Protein AF-A0A369T2L8-F1 (afdb_monomer_lite)

Structure (mmCIF, N/CA/C/O backbone):
data_AF-A0A369T2L8-F1
#
_entry.id   AF-A0A369T2L8-F1
#
loop_
_atom_site.group_PDB
_atom_site.id
_atom_site.type_symbol
_atom_site.label_atom_id
_atom_site.label_alt_id
_atom_site.label_comp_id
_atom_site.label_asym_id
_atom_site.label_entity_id
_atom_site.label_seq_id
_atom_site.pdbx_PDB_ins_code
_atom_site.Cartn_x
_atom_site.Cartn_y
_atom_site.Cartn_z
_atom_site.occupancy
_atom_site.B_iso_or_equiv
_atom_site.auth_seq_id
_atom_site.auth_comp_id
_atom_site.auth_asym_id
_atom_site.auth_atom_id
_atom_site.pdbx_PDB_model_num
ATOM 1 N N . ILE A 1 1 ? -58.077 -0.415 74.228 1.00 79.50 1 ILE A N 1
ATOM 2 C CA . ILE A 1 1 ? -57.079 0.623 73.854 1.00 79.50 1 ILE A CA 1
ATOM 3 C C . ILE A 1 1 ? -55.670 0.130 74.168 1.00 79.50 1 ILE A C 1
ATOM 5 O O . ILE A 1 1 ? -54.849 0.097 73.266 1.00 79.50 1 ILE A O 1
ATOM 9 N N . GLU A 1 2 ? -55.408 -0.324 75.393 1.00 88.69 2 GLU A N 1
ATOM 10 C CA . GLU A 1 2 ? -54.083 -0.797 75.827 1.00 88.69 2 GLU A CA 1
ATOM 11 C C . GLU A 1 2 ? -53.564 -2.020 75.045 1.00 88.69 2 GLU A C 1
ATOM 13 O O . GLU A 1 2 ? -52.453 -1.998 74.530 1.00 88.69 2 GLU A O 1
ATOM 18 N N . GLU A 1 3 ? -54.401 -3.039 74.835 1.00 87.62 3 GLU A N 1
ATOM 19 C CA . GLU A 1 3 ? -54.039 -4.230 74.047 1.00 87.62 3 GLU A CA 1
ATOM 20 C C . GLU A 1 3 ? -53.700 -3.900 72.583 1.00 87.62 3 GLU A C 1
ATOM 22 O O . GLU A 1 3 ? -52.713 -4.388 72.033 1.00 87.62 3 GLU A O 1
ATOM 27 N N . VAL A 1 4 ? -54.474 -2.998 71.974 1.00 90.12 4 VAL A N 1
ATOM 28 C CA . VAL A 1 4 ? -54.230 -2.508 70.610 1.00 90.12 4 VAL A CA 1
ATOM 29 C C . VAL A 1 4 ? -52.910 -1.735 70.544 1.00 90.12 4 VAL A C 1
ATOM 31 O O . VAL A 1 4 ? -52.136 -1.950 69.618 1.00 90.12 4 VAL A O 1
ATOM 34 N N . ASN A 1 5 ? -52.606 -0.894 71.539 1.00 90.50 5 ASN A N 1
ATOM 35 C CA . ASN A 1 5 ? -51.326 -0.182 71.625 1.00 90.50 5 ASN A CA 1
ATOM 36 C C . ASN A 1 5 ? -50.129 -1.129 71.793 1.00 90.50 5 ASN A C 1
ATOM 38 O O . ASN A 1 5 ? -49.073 -0.888 71.205 1.00 90.50 5 ASN A O 1
ATOM 42 N N . ASN A 1 6 ? -50.288 -2.211 72.557 1.00 91.81 6 ASN A N 1
ATOM 43 C CA . ASN A 1 6 ? -49.238 -3.212 72.741 1.00 91.81 6 ASN A CA 1
ATOM 44 C C . ASN A 1 6 ? -48.971 -3.987 71.442 1.00 91.81 6 ASN A C 1
ATOM 46 O O . ASN A 1 6 ? -47.816 -4.154 71.049 1.00 91.81 6 ASN A O 1
ATOM 50 N N . GLN A 1 7 ? -50.026 -4.385 70.721 1.00 92.25 7 GLN A N 1
ATOM 51 C CA . GLN A 1 7 ? -49.893 -5.017 69.403 1.00 92.25 7 GLN A CA 1
ATOM 52 C C . GLN A 1 7 ? -49.261 -4.075 68.372 1.00 92.25 7 GLN A C 1
ATOM 54 O O . GLN A 1 7 ? -48.415 -4.498 67.582 1.00 92.25 7 GLN A O 1
ATOM 59 N N . LEU A 1 8 ? -49.643 -2.794 68.381 1.00 93.50 8 LEU A N 1
ATOM 60 C CA . LEU A 1 8 ? -49.075 -1.798 67.474 1.00 93.50 8 LEU A CA 1
ATOM 61 C C . LEU A 1 8 ? -47.585 -1.574 67.759 1.00 93.50 8 LEU A C 1
ATOM 63 O O . LEU A 1 8 ? -46.785 -1.587 66.828 1.00 93.50 8 LEU A O 1
ATOM 67 N N . SER A 1 9 ? -47.209 -1.436 69.034 1.00 94.25 9 SER A N 1
ATOM 68 C CA . SER A 1 9 ? -45.811 -1.288 69.458 1.00 94.25 9 SER A CA 1
ATOM 69 C C . SER A 1 9 ? -44.958 -2.476 69.017 1.00 94.25 9 SER A C 1
ATOM 71 O O . SER A 1 9 ? -43.899 -2.279 68.430 1.00 94.25 9 SER A O 1
ATOM 73 N N . SER A 1 10 ? -45.450 -3.704 69.210 1.00 93.81 10 SER A N 1
ATOM 74 C CA . SER A 1 10 ? -44.757 -4.920 68.765 1.00 93.81 10 SER A CA 1
ATOM 75 C C . SER A 1 10 ? -44.535 -4.936 67.248 1.00 93.81 10 SER A C 1
ATOM 77 O O . SER A 1 10 ? -43.412 -5.166 66.801 1.00 93.81 10 SER A O 1
ATOM 79 N N . ARG A 1 11 ? -45.557 -4.599 66.450 1.00 95.75 11 ARG A N 1
ATOM 80 C CA . ARG A 1 11 ? -45.422 -4.510 64.985 1.00 95.75 11 ARG A CA 1
ATOM 81 C C . ARG A 1 11 ? -44.450 -3.417 64.544 1.00 95.75 11 ARG A C 1
ATOM 83 O O . ARG A 1 11 ? -43.718 -3.612 63.578 1.00 95.75 11 ARG A O 1
ATOM 90 N N . ILE A 1 12 ? -44.437 -2.271 65.226 1.00 96.19 12 ILE A N 1
ATOM 91 C CA . ILE A 1 12 ? -43.487 -1.184 64.948 1.00 96.19 12 ILE A CA 1
ATOM 92 C C . ILE A 1 12 ? -42.054 -1.643 65.240 1.00 96.19 12 ILE A C 1
ATOM 94 O O . ILE A 1 12 ? -41.160 -1.370 64.437 1.00 96.19 12 ILE A O 1
ATOM 98 N N . SER A 1 13 ? -41.827 -2.368 66.338 1.00 95.44 13 SER A N 1
ATOM 99 C CA . SER A 1 13 ? -40.514 -2.934 66.663 1.00 95.44 13 SER A CA 1
ATOM 100 C C . SER A 1 13 ? -40.043 -3.935 65.606 1.00 95.44 13 SER A C 1
ATOM 102 O O . SER A 1 13 ? -38.931 -3.790 65.100 1.00 95.44 13 SER A O 1
ATOM 104 N N . GLU A 1 14 ? -40.896 -4.878 65.196 1.00 96.25 14 GLU A N 1
ATOM 105 C CA . GLU A 1 14 ? -40.573 -5.840 64.129 1.00 96.25 14 GLU A CA 1
ATOM 106 C C . GLU A 1 14 ? -40.279 -5.145 62.794 1.00 96.25 14 GLU A C 1
ATOM 108 O O . GLU A 1 14 ? -39.335 -5.495 62.084 1.00 96.25 14 GLU A O 1
ATOM 113 N N . LEU A 1 15 ? -41.074 -4.132 62.434 1.00 96.62 15 LEU A N 1
ATOM 114 C CA . LEU A 1 15 ? -40.855 -3.375 61.205 1.00 96.62 15 LEU A CA 1
ATOM 115 C C . LEU A 1 15 ? -39.527 -2.611 61.256 1.00 96.62 15 LEU A C 1
ATOM 117 O O . LEU A 1 15 ? -38.796 -2.598 60.268 1.00 96.62 15 LEU A O 1
ATOM 121 N N . THR A 1 16 ? -39.192 -2.025 62.406 1.00 96.62 16 THR A N 1
ATOM 122 C CA . THR A 1 16 ? -37.919 -1.323 62.622 1.00 96.62 16 THR A CA 1
ATOM 123 C C . THR A 1 16 ? -36.733 -2.273 62.451 1.00 96.62 16 THR A C 1
ATOM 125 O O . THR A 1 16 ? -35.768 -1.939 61.764 1.00 96.62 16 THR A O 1
ATOM 128 N N . GLU A 1 17 ? -36.812 -3.482 63.007 1.00 96.62 17 GLU A N 1
ATOM 129 C CA . GLU A 1 17 ? -35.768 -4.498 62.854 1.00 96.62 17 GLU A CA 1
ATOM 130 C C . GLU A 1 17 ? -35.615 -4.950 61.394 1.00 96.62 17 GLU A C 1
ATOM 132 O O . GLU A 1 17 ? -34.501 -5.003 60.864 1.00 96.62 17 GLU A O 1
ATOM 137 N N . ASN A 1 18 ? -36.733 -5.186 60.701 1.00 97.56 18 ASN A N 1
ATOM 138 C CA . ASN A 1 18 ? -36.728 -5.541 59.283 1.00 97.56 18 ASN A CA 1
ATOM 139 C C . ASN A 1 18 ? -36.122 -4.436 58.407 1.00 97.56 18 ASN A C 1
ATOM 141 O O . ASN A 1 18 ? -35.334 -4.734 57.506 1.00 97.56 18 ASN A O 1
ATOM 145 N N . VAL A 1 19 ? -36.447 -3.169 58.679 1.00 97.69 19 VAL A N 1
ATOM 146 C CA . VAL A 1 19 ? -35.859 -2.017 57.981 1.00 97.69 19 VAL A CA 1
ATOM 147 C C . VAL A 1 19 ? -34.354 -1.944 58.230 1.00 97.69 19 VAL A C 1
ATOM 149 O O . VAL A 1 19 ? -33.598 -1.798 57.273 1.00 97.69 19 VAL A O 1
ATOM 152 N N . ASN A 1 20 ? -33.893 -2.123 59.470 1.00 96.88 20 ASN A N 1
ATOM 153 C CA . ASN A 1 20 ? -32.461 -2.118 59.789 1.00 96.88 20 ASN A CA 1
ATOM 154 C C . ASN A 1 20 ? -31.704 -3.229 59.048 1.00 96.88 20 ASN A C 1
ATOM 156 O O . ASN A 1 20 ? -30.656 -2.981 58.450 1.00 96.88 20 ASN A O 1
ATOM 160 N N . ARG A 1 21 ? -32.267 -4.441 59.014 1.00 97.19 21 ARG A N 1
ATOM 161 C CA . ARG A 1 21 ? -31.689 -5.573 58.282 1.00 97.19 21 ARG A CA 1
ATOM 162 C C . ARG A 1 21 ? -31.670 -5.337 56.769 1.00 97.19 21 ARG A C 1
ATOM 164 O O . ARG A 1 21 ? -30.716 -5.728 56.098 1.00 97.19 21 ARG A O 1
ATOM 171 N N . LEU A 1 22 ? -32.710 -4.719 56.208 1.00 97.25 22 LEU A N 1
ATOM 172 C CA . LEU A 1 22 ? -32.732 -4.345 54.792 1.00 97.25 22 LEU A CA 1
ATOM 173 C C . LEU A 1 22 ? -31.672 -3.287 54.475 1.00 97.25 22 LEU A C 1
ATOM 175 O O . LEU A 1 22 ? -30.955 -3.448 53.491 1.00 97.25 22 LEU A O 1
ATOM 179 N N . SER A 1 23 ? -31.523 -2.266 55.321 1.00 97.62 23 SER A N 1
ATOM 180 C CA . SER A 1 23 ? -30.490 -1.235 55.174 1.00 97.62 23 SER A CA 1
ATOM 181 C C . SER A 1 23 ? -29.082 -1.834 55.156 1.00 97.62 23 SER A C 1
ATOM 183 O O . SER A 1 23 ? -28.302 -1.514 54.262 1.00 97.62 23 SER A O 1
ATOM 185 N N . GLN A 1 24 ? -28.785 -2.778 56.056 1.00 97.31 24 GLN A N 1
ATOM 186 C CA . GLN A 1 24 ? -27.500 -3.491 56.071 1.00 97.31 24 GLN A CA 1
ATOM 187 C C . GLN A 1 24 ? -27.257 -4.277 54.775 1.00 97.31 24 GLN A 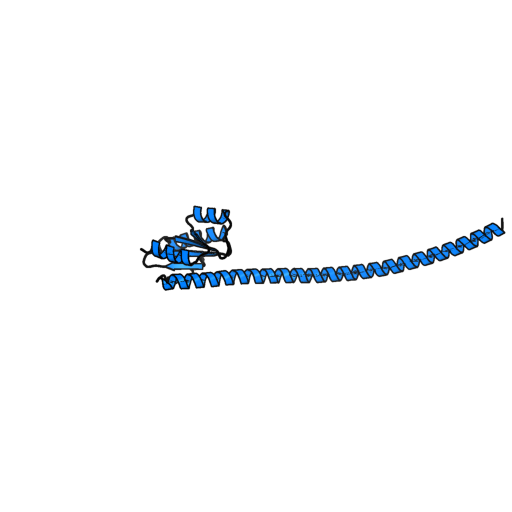C 1
ATOM 189 O O . GLN A 1 24 ? -26.194 -4.169 54.170 1.00 97.31 24 GLN A O 1
ATOM 194 N N . ARG A 1 25 ? -28.263 -5.015 54.286 1.00 97.56 25 ARG A N 1
ATOM 195 C CA . ARG A 1 25 ? -28.144 -5.758 53.017 1.00 97.56 25 ARG A CA 1
ATOM 196 C C . ARG A 1 25 ? -27.930 -4.836 51.816 1.00 97.56 25 ARG A C 1
ATOM 198 O O . ARG A 1 25 ? -27.211 -5.204 50.891 1.00 97.56 25 ARG A O 1
ATOM 205 N N . ILE A 1 26 ? -28.561 -3.661 51.806 1.00 98.00 26 ILE A N 1
ATOM 206 C CA . ILE A 1 26 ? -28.355 -2.653 50.757 1.00 98.00 26 ILE A CA 1
ATOM 207 C C . ILE A 1 26 ? -26.909 -2.150 50.787 1.00 98.00 26 I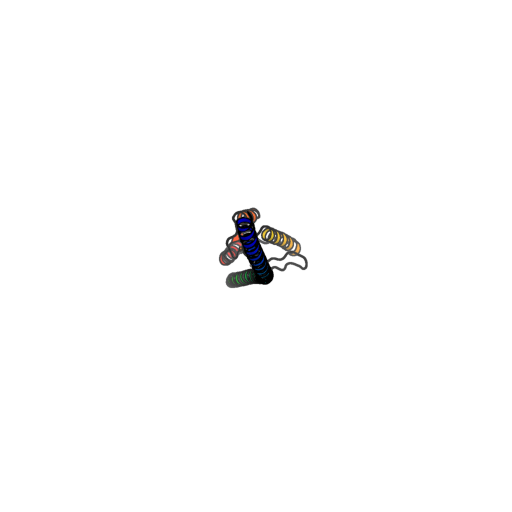LE A C 1
ATOM 209 O O . ILE A 1 26 ? -26.280 -2.050 49.735 1.00 98.00 26 ILE A O 1
ATOM 213 N N . GLU A 1 27 ? -26.367 -1.875 51.973 1.00 97.75 27 GLU A N 1
ATOM 214 C CA . GLU A 1 27 ? -24.983 -1.431 52.138 1.00 97.75 27 GLU A CA 1
ATOM 215 C C . GLU A 1 27 ? -23.978 -2.497 51.673 1.00 97.75 27 GLU A C 1
ATOM 217 O O . GLU A 1 27 ? -23.068 -2.199 50.899 1.00 97.75 27 GLU A O 1
ATOM 222 N N . GLU A 1 28 ? -24.191 -3.761 52.045 1.00 97.38 28 GLU A N 1
ATOM 223 C CA . GLU A 1 28 ? -23.375 -4.889 51.580 1.00 97.38 28 GLU A CA 1
ATOM 224 C C . GLU A 1 28 ? -23.374 -5.014 50.051 1.00 97.38 28 GLU A C 1
ATOM 226 O O . GLU A 1 28 ? -22.312 -5.126 49.432 1.00 97.38 28 GLU A O 1
ATOM 231 N N . VAL A 1 29 ? -24.554 -4.9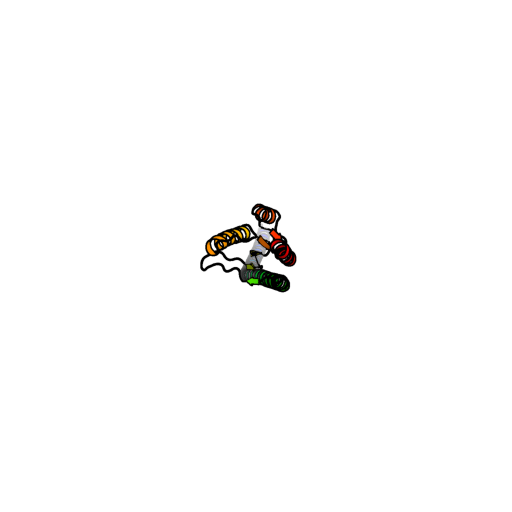60 49.424 1.00 97.81 29 VAL A N 1
ATOM 232 C CA . VAL A 1 29 ? -24.684 -5.037 47.961 1.00 97.81 29 VAL A CA 1
ATOM 233 C C . VAL A 1 29 ? -24.017 -3.839 47.288 1.00 97.81 29 VAL A C 1
ATOM 235 O O . VAL A 1 29 ? -23.300 -4.021 46.304 1.00 97.81 29 VAL A O 1
ATOM 238 N N . ASN A 1 30 ? -24.186 -2.628 47.823 1.00 97.62 30 ASN A N 1
ATOM 239 C CA . ASN A 1 30 ? -23.534 -1.430 47.291 1.00 97.62 30 ASN A CA 1
ATOM 240 C C . ASN A 1 30 ? -22.006 -1.533 47.351 1.00 97.62 30 ASN A C 1
ATOM 242 O O . ASN A 1 30 ? -21.328 -1.183 46.380 1.00 97.62 30 ASN A O 1
ATOM 246 N N . ASN A 1 31 ? -21.459 -2.062 48.445 1.00 97.44 31 ASN A N 1
ATOM 247 C CA . ASN A 1 31 ? -20.021 -2.275 48.591 1.00 97.44 31 ASN A CA 1
ATOM 248 C C . ASN A 1 31 ? -19.504 -3.321 47.591 1.00 97.44 31 ASN A C 1
ATOM 250 O O . ASN A 1 31 ? -18.497 -3.092 46.915 1.00 97.44 31 ASN A O 1
ATOM 254 N N . GLN A 1 32 ? -20.225 -4.434 47.420 1.00 97.88 32 GLN A N 1
ATOM 255 C CA . GLN A 1 32 ? -19.878 -5.462 46.431 1.00 97.88 32 GLN A CA 1
ATOM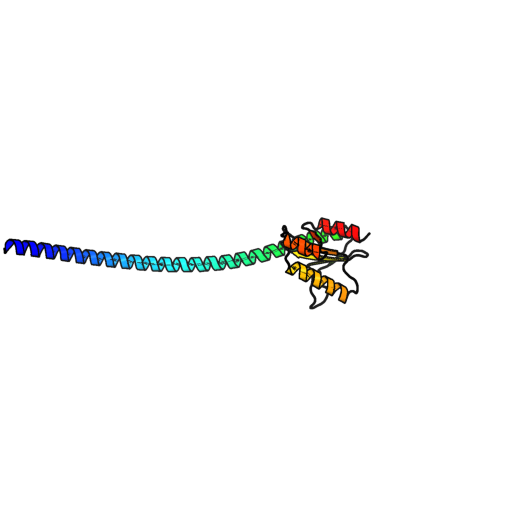 256 C C . GLN A 1 32 ? -19.930 -4.929 44.995 1.00 97.88 32 GLN A C 1
ATOM 258 O O . GLN A 1 32 ? -19.024 -5.194 44.202 1.00 97.88 32 GLN A O 1
ATOM 263 N N . LEU A 1 33 ? -20.965 -4.160 44.650 1.00 97.88 33 LEU A N 1
ATOM 264 C CA . LEU A 1 33 ? -21.092 -3.550 43.328 1.00 97.88 33 LEU A CA 1
ATOM 265 C C . LEU A 1 33 ? -19.974 -2.539 43.070 1.00 97.88 33 LEU A C 1
ATOM 267 O O . LEU A 1 33 ? -19.369 -2.572 42.002 1.00 97.88 33 LEU A O 1
ATOM 271 N N . SER A 1 34 ? -19.644 -1.698 44.050 1.00 98.06 34 SER A N 1
ATOM 272 C CA . SER A 1 34 ? -18.569 -0.704 43.930 1.00 98.06 34 SER A CA 1
ATOM 273 C C . SER A 1 34 ? -17.204 -1.358 43.698 1.00 98.06 34 SER A C 1
ATOM 275 O O . SER A 1 34 ? -16.429 -0.911 42.847 1.00 98.06 34 SER A O 1
ATOM 277 N N . SER A 1 35 ? -16.929 -2.463 44.397 1.00 97.38 35 SER A N 1
ATOM 278 C CA . SER A 1 35 ? -15.720 -3.265 44.189 1.00 97.38 35 SER A CA 1
ATOM 279 C C . SER A 1 35 ? -15.674 -3.859 42.776 1.00 97.38 35 SER A C 1
ATOM 281 O O . SER A 1 35 ? -14.695 -3.653 42.058 1.00 97.38 35 SER A O 1
ATOM 283 N N . ARG A 1 36 ? -16.765 -4.488 42.316 1.00 98.06 36 ARG A N 1
ATOM 284 C CA . ARG A 1 36 ? -16.849 -5.051 40.956 1.00 98.06 36 ARG A CA 1
ATOM 285 C C . ARG A 1 36 ? -16.711 -3.994 39.863 1.00 98.06 36 ARG A C 1
ATOM 287 O O . ARG A 1 36 ? -16.055 -4.241 38.855 1.00 98.06 36 ARG A O 1
ATOM 294 N N . ILE A 1 37 ? -17.309 -2.815 40.044 1.00 98.38 37 ILE A N 1
ATOM 295 C CA . ILE A 1 37 ? -17.176 -1.694 39.101 1.00 98.38 37 ILE A CA 1
ATOM 296 C C . ILE A 1 37 ? -15.715 -1.240 39.022 1.00 98.38 37 ILE A C 1
ATOM 298 O O . ILE A 1 37 ? -15.215 -0.979 37.926 1.00 98.38 37 ILE A O 1
ATOM 302 N N . SER A 1 38 ? -15.015 -1.190 40.156 1.00 98.00 38 SER A N 1
ATOM 303 C CA . SER A 1 38 ? -13.600 -0.809 40.208 1.00 98.00 38 SER A CA 1
ATOM 304 C C . SER A 1 38 ? -12.714 -1.819 39.471 1.00 98.00 38 SER A C 1
ATOM 306 O O . SER A 1 38 ? -11.917 -1.424 38.618 1.00 98.00 38 SER A O 1
ATOM 308 N N . GLU A 1 39 ? -12.910 -3.119 39.707 1.00 98.19 39 GLU A N 1
ATOM 309 C CA . GLU A 1 39 ? -12.190 -4.184 38.993 1.00 98.19 39 GLU A CA 1
ATOM 310 C C . GLU A 1 39 ? -12.465 -4.161 37.485 1.00 98.19 39 GLU A C 1
ATOM 312 O O . GLU A 1 39 ? -11.543 -4.244 36.670 1.00 98.19 39 GLU A O 1
ATOM 317 N N . LEU A 1 40 ? -13.733 -4.007 37.086 1.00 98.06 40 LEU A N 1
ATOM 318 C CA . LEU A 1 40 ? -14.105 -3.901 35.675 1.00 98.06 40 LEU A CA 1
ATOM 319 C C . LEU A 1 40 ? -13.466 -2.677 35.018 1.00 98.06 40 LEU A C 1
ATOM 321 O O . LEU A 1 40 ? -12.948 -2.783 33.907 1.00 98.06 40 LEU A O 1
ATOM 325 N N . THR A 1 41 ? -13.442 -1.540 35.712 1.00 98.25 41 THR A N 1
ATOM 326 C CA . THR A 1 41 ? -12.790 -0.317 35.229 1.00 98.25 41 THR A CA 1
ATOM 327 C C . THR A 1 41 ? -11.299 -0.549 34.996 1.00 98.25 41 THR A C 1
ATOM 329 O O . THR A 1 41 ? -10.755 -0.152 33.961 1.00 98.25 41 THR A O 1
ATOM 332 N N . GLU A 1 42 ? -10.622 -1.238 35.913 1.00 98.19 42 GLU A N 1
ATOM 333 C CA . GLU A 1 42 ? -9.211 -1.571 35.743 1.00 98.19 42 GLU A CA 1
ATOM 334 C C . GLU A 1 42 ? -8.981 -2.516 34.555 1.00 98.19 42 GLU A C 1
ATOM 336 O O . GLU A 1 42 ? -8.094 -2.273 33.728 1.00 98.19 42 GLU A O 1
ATOM 341 N N . ASN A 1 43 ? -9.811 -3.550 34.417 1.00 98.31 43 ASN A N 1
ATOM 342 C CA . ASN A 1 43 ? -9.734 -4.505 33.314 1.00 98.31 43 ASN A CA 1
ATOM 343 C C . ASN A 1 43 ? -9.954 -3.834 31.952 1.00 98.31 43 ASN A C 1
ATOM 345 O O . ASN A 1 43 ? -9.181 -4.071 31.020 1.00 98.31 43 ASN A O 1
ATOM 349 N N . VAL A 1 44 ? -10.939 -2.939 31.842 1.00 98.38 44 VAL A N 1
ATOM 350 C CA . VAL A 1 44 ? -11.180 -2.142 30.628 1.00 98.38 44 VAL A CA 1
ATOM 351 C C . VAL A 1 44 ? -9.965 -1.273 30.302 1.00 98.38 44 VAL A C 1
ATOM 353 O O . VAL A 1 44 ? -9.502 -1.257 29.160 1.00 98.38 44 VAL A O 1
ATOM 356 N N . ASN A 1 45 ? -9.380 -0.611 31.301 1.00 97.88 45 ASN A N 1
ATOM 357 C CA . ASN A 1 45 ? -8.178 0.200 31.107 1.00 97.88 45 ASN A CA 1
ATOM 358 C C . ASN A 1 45 ? -6.970 -0.639 30.658 1.00 97.88 45 ASN A C 1
ATOM 360 O O . ASN A 1 45 ? -6.159 -0.184 29.847 1.00 97.88 45 ASN A O 1
ATOM 364 N N . ARG A 1 46 ? -6.810 -1.863 31.173 1.00 97.94 46 ARG A N 1
ATOM 365 C CA . ARG A 1 46 ? -5.766 -2.800 30.722 1.00 97.94 46 ARG A CA 1
ATOM 366 C C . ARG A 1 46 ? -6.001 -3.216 29.269 1.00 97.94 46 ARG A C 1
ATOM 368 O O . ARG A 1 46 ? -5.082 -3.098 28.459 1.00 97.94 46 ARG A O 1
ATOM 375 N N . LEU A 1 47 ? -7.229 -3.600 28.920 1.00 98.06 47 LEU A N 1
ATOM 376 C CA . LEU A 1 47 ? -7.594 -3.982 27.555 1.00 98.06 47 LEU A CA 1
ATOM 377 C C . LEU A 1 47 ? -7.345 -2.844 26.558 1.00 98.06 47 LEU A C 1
ATOM 379 O O . LEU A 1 47 ? -6.761 -3.073 25.500 1.00 98.06 47 LEU A O 1
ATOM 383 N N . TRP A 1 48 ? -7.704 -1.609 26.913 1.00 97.75 48 TRP A N 1
ATOM 384 C CA . TRP A 1 48 ? -7.478 -0.441 26.062 1.00 97.75 48 TRP A CA 1
ATOM 385 C C . TRP A 1 48 ? -5.993 -0.234 25.726 1.00 97.75 48 TRP A C 1
ATOM 387 O O . TRP A 1 48 ? -5.638 0.021 24.572 1.00 97.75 48 TRP A O 1
ATOM 397 N N . ARG A 1 49 ? -5.095 -0.413 26.705 1.00 97.81 49 ARG A N 1
ATOM 398 C CA . ARG A 1 49 ? -3.639 -0.331 26.481 1.00 97.81 49 ARG A CA 1
ATOM 399 C C . ARG A 1 49 ? -3.140 -1.435 25.545 1.00 97.81 49 ARG A C 1
ATOM 401 O O . ARG A 1 49 ? -2.313 -1.163 24.669 1.00 97.81 49 ARG A O 1
ATOM 408 N N . THR A 1 50 ? -3.663 -2.651 25.694 1.00 97.94 50 THR A N 1
ATOM 409 C CA . THR A 1 50 ? -3.341 -3.780 24.809 1.00 97.94 50 THR A CA 1
ATOM 410 C C . THR A 1 50 ? -3.787 -3.498 23.378 1.00 97.94 50 THR A C 1
ATOM 412 O O . THR A 1 50 ? -2.982 -3.619 22.457 1.00 97.94 50 THR A O 1
ATOM 415 N N . VAL A 1 51 ? -5.025 -3.032 23.186 1.00 98.25 51 VAL A N 1
ATOM 416 C CA . VAL A 1 51 ? -5.558 -2.664 21.864 1.00 98.25 51 VAL A CA 1
ATOM 417 C C . VAL A 1 51 ? -4.710 -1.568 21.220 1.00 98.25 51 VAL A C 1
ATOM 419 O O . VAL A 1 51 ? -4.302 -1.707 20.071 1.00 98.25 51 VAL A O 1
ATOM 422 N N . ARG A 1 52 ? -4.350 -0.514 21.964 1.00 97.56 52 ARG A N 1
ATOM 423 C CA . ARG A 1 52 ? -3.487 0.564 21.452 1.00 97.56 52 ARG A CA 1
ATOM 424 C C . ARG A 1 52 ? -2.121 0.046 20.992 1.00 97.56 52 ARG A C 1
ATOM 426 O O . ARG A 1 52 ? -1.612 0.473 19.954 1.00 97.56 52 ARG A O 1
ATOM 433 N N . THR A 1 53 ? -1.531 -0.869 21.757 1.00 97.81 53 THR A N 1
ATOM 434 C CA . THR A 1 53 ? -0.253 -1.502 21.407 1.00 97.81 53 THR A CA 1
ATOM 435 C C . THR A 1 53 ? -0.387 -2.342 20.143 1.00 97.81 53 THR A C 1
ATOM 437 O O . THR A 1 53 ? 0.445 -2.232 19.241 1.00 97.81 53 THR A O 1
ATOM 440 N N . LEU A 1 54 ? -1.458 -3.130 20.037 1.00 97.44 54 LEU A N 1
ATOM 441 C CA . LEU A 1 54 ? -1.719 -3.960 18.869 1.00 97.44 54 LEU A CA 1
ATOM 442 C C . LEU A 1 54 ? -1.911 -3.114 17.606 1.00 97.44 54 LEU A C 1
ATOM 444 O O . LEU A 1 54 ? -1.258 -3.391 16.603 1.00 97.44 54 LEU A O 1
ATOM 448 N N . SER A 1 55 ? -2.698 -2.037 17.664 1.00 97.62 55 SER A N 1
ATOM 449 C CA . SER A 1 55 ? -2.887 -1.126 16.526 1.00 97.62 55 SER A CA 1
ATOM 450 C C . SER A 1 55 ? -1.568 -0.519 16.037 1.00 97.62 55 SER A C 1
ATOM 452 O O . SER A 1 55 ? -1.337 -0.415 14.834 1.00 97.62 55 SER A O 1
ATOM 454 N N . SER A 1 56 ? -0.664 -0.164 16.957 1.00 96.62 56 SER A N 1
ATOM 455 C CA . SER A 1 56 ? 0.678 0.325 16.608 1.00 96.62 56 SER A CA 1
ATOM 456 C C . SER A 1 56 ? 1.517 -0.750 15.908 1.00 96.62 56 SER A C 1
ATOM 458 O O . SER A 1 56 ? 2.165 -0.479 14.893 1.00 96.62 56 SER A O 1
ATOM 460 N N . THR A 1 57 ? 1.483 -1.985 16.413 1.00 97.44 57 THR A N 1
ATOM 461 C CA . THR A 1 57 ? 2.189 -3.123 15.808 1.00 97.44 57 THR A CA 1
ATOM 462 C C . THR A 1 57 ? 1.653 -3.437 14.415 1.00 97.44 57 THR A C 1
ATOM 464 O O . THR A 1 57 ? 2.447 -3.554 13.483 1.00 97.44 57 THR A O 1
ATOM 467 N N . VAL A 1 58 ? 0.331 -3.487 14.242 1.00 97.62 58 VAL A N 1
ATOM 468 C CA . VAL A 1 58 ? -0.312 -3.704 12.938 1.00 97.62 58 VAL A CA 1
ATOM 469 C C . VAL A 1 58 ? 0.101 -2.613 11.947 1.00 97.62 58 VAL A C 1
ATOM 471 O O . VAL A 1 58 ? 0.590 -2.936 10.872 1.00 97.62 58 VAL A O 1
ATOM 474 N N . GLY A 1 59 ? 0.062 -1.332 12.332 1.00 96.75 59 GLY A N 1
ATOM 475 C CA . GLY A 1 59 ? 0.508 -0.240 11.453 1.00 96.75 59 GLY A CA 1
ATOM 476 C C . GLY A 1 59 ? 2.014 -0.245 11.135 1.00 96.75 59 GLY A C 1
ATOM 477 O O . GLY A 1 59 ? 2.465 0.371 10.167 1.00 96.75 59 GLY A O 1
ATOM 478 N N . ARG A 1 60 ? 2.849 -0.910 11.943 1.00 96.38 60 ARG A N 1
ATOM 479 C CA . ARG A 1 60 ? 4.266 -1.151 11.606 1.00 96.38 60 ARG A CA 1
ATOM 480 C C . ARG A 1 60 ? 4.428 -2.318 10.637 1.00 96.38 60 ARG A C 1
ATOM 482 O O . ARG A 1 60 ? 5.306 -2.242 9.781 1.00 96.38 60 ARG A O 1
ATOM 489 N N . LEU A 1 61 ? 3.632 -3.373 10.790 1.00 96.62 61 LEU A N 1
ATOM 490 C CA . LEU A 1 61 ? 3.639 -4.526 9.891 1.00 96.62 61 LEU A CA 1
ATOM 491 C C . LEU A 1 61 ? 3.138 -4.144 8.502 1.00 96.62 61 LEU A C 1
ATOM 493 O O . LEU A 1 61 ? 3.810 -4.465 7.533 1.00 96.62 61 LEU A O 1
ATOM 497 N N . ASP A 1 62 ? 2.056 -3.374 8.424 1.00 94.75 62 ASP A N 1
ATOM 498 C CA . ASP A 1 62 ? 1.478 -2.888 7.169 1.00 94.75 62 ASP A CA 1
ATOM 499 C C . ASP A 1 62 ? 2.510 -2.115 6.326 1.00 94.75 62 ASP A C 1
ATOM 501 O O . ASP A 1 62 ? 2.817 -2.485 5.198 1.00 94.75 62 ASP A O 1
ATOM 505 N N . ARG A 1 63 ? 3.212 -1.150 6.939 1.00 93.12 63 ARG A N 1
ATOM 506 C CA . ARG A 1 63 ? 4.308 -0.413 6.277 1.00 93.12 63 ARG A CA 1
ATOM 507 C C . ARG A 1 63 ? 5.461 -1.302 5.810 1.00 93.12 63 ARG A C 1
ATOM 509 O O . ARG A 1 63 ? 6.078 -1.023 4.785 1.00 93.12 63 ARG A O 1
ATOM 516 N N . ARG A 1 64 ? 5.803 -2.340 6.581 1.00 95.38 64 ARG A N 1
ATOM 517 C CA . ARG A 1 64 ? 6.850 -3.296 6.186 1.00 95.38 64 ARG A CA 1
ATOM 518 C C . ARG A 1 64 ? 6.388 -4.154 5.018 1.00 95.38 64 ARG A C 1
ATOM 520 O O . ARG A 1 64 ? 7.186 -4.398 4.122 1.00 95.38 64 ARG A O 1
ATOM 527 N N . TYR A 1 65 ? 5.131 -4.580 5.036 1.00 95.12 65 TYR A N 1
ATOM 528 C CA . TYR A 1 65 ? 4.526 -5.362 3.973 1.00 95.12 65 TYR A CA 1
ATOM 529 C C . TYR A 1 65 ? 4.501 -4.577 2.659 1.00 95.12 65 TYR A C 1
ATOM 531 O O . TYR A 1 65 ? 5.075 -5.051 1.683 1.00 95.12 65 TYR A O 1
ATOM 539 N N . SER A 1 66 ? 4.009 -3.330 2.665 1.00 93.31 66 SER A N 1
ATOM 540 C CA . SER A 1 66 ? 4.051 -2.458 1.480 1.00 93.31 66 SER A CA 1
ATOM 541 C C . SER A 1 66 ? 5.463 -2.330 0.914 1.00 93.31 66 SER A C 1
ATOM 543 O O . SER A 1 66 ? 5.671 -2.482 -0.286 1.00 93.31 66 SER A O 1
ATOM 545 N N . LYS A 1 67 ? 6.472 -2.132 1.779 1.00 92.62 67 LYS A N 1
ATOM 546 C CA . LYS A 1 67 ? 7.845 -1.981 1.292 1.00 92.62 67 LYS A CA 1
ATOM 547 C C . LYS A 1 67 ? 8.417 -3.267 0.695 1.00 92.62 67 LYS A C 1
ATOM 549 O O . LYS A 1 67 ? 9.225 -3.194 -0.228 1.00 92.62 67 LYS A O 1
ATOM 554 N N . LEU A 1 68 ? 8.038 -4.431 1.220 1.00 95.94 68 LEU A N 1
ATOM 555 C CA . LEU A 1 68 ? 8.457 -5.721 0.671 1.00 95.94 68 LEU A CA 1
ATOM 556 C C . LEU A 1 68 ? 7.836 -5.976 -0.703 1.00 95.94 68 LEU A C 1
ATOM 558 O O . LEU A 1 68 ? 8.557 -6.408 -1.600 1.00 95.94 68 LEU A O 1
ATOM 562 N N . GLU A 1 69 ? 6.554 -5.657 -0.883 1.00 96.44 69 GLU A N 1
ATOM 563 C CA . GLU A 1 69 ? 5.882 -5.760 -2.183 1.00 96.44 69 GLU A CA 1
ATOM 564 C C . GLU A 1 69 ? 6.534 -4.841 -3.225 1.00 96.44 69 GLU A C 1
ATOM 566 O O . GLU A 1 69 ? 6.898 -5.299 -4.306 1.00 96.44 69 GLU A O 1
ATOM 571 N N . GLU A 1 70 ? 6.817 -3.579 -2.880 1.00 93.62 70 GLU A N 1
ATOM 572 C CA . GLU A 1 70 ? 7.543 -2.657 -3.768 1.00 93.62 70 GLU A CA 1
ATOM 573 C C . GLU A 1 70 ? 8.936 -3.191 -4.157 1.00 93.62 70 GLU A C 1
ATOM 575 O O . GLU A 1 70 ? 9.341 -3.116 -5.319 1.00 93.62 70 GLU A O 1
ATOM 580 N N . ILE A 1 71 ? 9.688 -3.752 -3.198 1.00 94.56 71 ILE A N 1
ATOM 581 C CA . ILE A 1 71 ? 11.011 -4.346 -3.455 1.00 94.56 71 ILE A CA 1
ATOM 582 C C . ILE A 1 71 ? 10.893 -5.557 -4.388 1.00 94.56 71 ILE A C 1
ATOM 584 O O . ILE A 1 71 ? 11.689 -5.683 -5.321 1.00 94.56 71 ILE A O 1
ATOM 588 N N . SER A 1 72 ? 9.918 -6.433 -4.140 1.00 96.56 72 SER A N 1
ATOM 589 C CA . SER A 1 72 ? 9.648 -7.624 -4.952 1.00 96.56 72 SER A CA 1
ATOM 590 C C . SER A 1 72 ? 9.278 -7.245 -6.389 1.00 96.56 72 SER A C 1
ATOM 592 O O . SER A 1 72 ? 9.831 -7.779 -7.360 1.00 96.56 72 SER A O 1
ATOM 594 N N . LEU A 1 73 ? 8.401 -6.250 -6.534 1.00 96.81 73 LEU A N 1
ATOM 595 C CA . LEU A 1 73 ? 7.941 -5.765 -7.826 1.00 96.81 73 LEU A CA 1
ATOM 596 C C . LEU A 1 73 ? 9.074 -5.095 -8.613 1.00 96.81 73 LEU A C 1
ATOM 598 O O . LEU A 1 73 ? 9.238 -5.377 -9.802 1.00 96.81 73 LEU A O 1
ATOM 602 N N . ARG A 1 74 ? 9.929 -4.304 -7.945 1.00 96.69 74 ARG A N 1
ATOM 603 C CA . ARG A 1 74 ? 11.146 -3.743 -8.554 1.00 96.69 74 ARG A CA 1
ATOM 604 C C . ARG A 1 74 ? 12.104 -4.832 -9.028 1.00 96.69 74 ARG A C 1
ATOM 606 O O . ARG A 1 74 ? 12.589 -4.746 -10.148 1.00 96.69 74 ARG A O 1
ATOM 613 N N . GLY A 1 75 ? 12.355 -5.863 -8.218 1.00 97.69 75 GLY A N 1
ATOM 614 C CA . GLY A 1 75 ? 13.230 -6.975 -8.614 1.00 97.69 75 GLY A CA 1
ATOM 615 C C . GLY A 1 75 ? 12.692 -7.742 -9.827 1.00 97.69 75 GLY A C 1
ATOM 616 O O . GLY A 1 75 ? 13.446 -8.150 -10.711 1.00 97.69 75 GLY A O 1
ATOM 617 N N . THR A 1 76 ? 11.368 -7.880 -9.919 1.00 98.06 76 THR A N 1
ATOM 618 C CA . THR A 1 76 ? 10.702 -8.467 -11.090 1.00 98.06 76 THR A CA 1
ATOM 619 C C . THR A 1 76 ? 10.867 -7.591 -12.333 1.00 98.06 76 THR A C 1
ATOM 621 O O . THR A 1 76 ? 11.185 -8.110 -13.407 1.00 98.06 76 THR A O 1
ATOM 624 N N . LEU A 1 77 ? 10.681 -6.273 -12.194 1.00 98.25 77 LEU A N 1
ATOM 625 C CA . LEU A 1 77 ? 10.910 -5.291 -13.257 1.00 98.25 77 LEU A CA 1
ATOM 626 C C . LEU A 1 77 ? 12.358 -5.339 -13.756 1.00 98.25 77 LEU A C 1
ATOM 628 O O . LEU A 1 77 ? 12.576 -5.532 -14.949 1.00 98.25 77 LEU A O 1
ATOM 632 N N . GLU A 1 78 ? 13.325 -5.253 -12.843 1.00 98.25 78 GLU A N 1
ATOM 633 C CA . GLU A 1 78 ? 14.760 -5.350 -13.124 1.00 98.25 78 GLU A CA 1
ATOM 634 C C . GLU A 1 78 ? 15.076 -6.627 -13.910 1.00 98.25 78 GLU A C 1
ATOM 636 O O . GLU A 1 78 ? 15.598 -6.563 -15.019 1.00 98.25 78 GLU A O 1
ATOM 641 N N . SER A 1 79 ? 14.637 -7.793 -13.425 1.00 98.31 79 SER A N 1
ATOM 642 C CA . SER A 1 79 ? 14.839 -9.070 -14.120 1.00 98.31 79 SER A CA 1
ATOM 643 C C . SER A 1 79 ? 14.260 -9.084 -15.544 1.00 98.31 79 SER A C 1
ATOM 645 O O . SER A 1 79 ? 14.865 -9.632 -16.470 1.00 98.31 79 SER A O 1
ATOM 647 N N . LEU A 1 80 ? 13.072 -8.509 -15.746 1.00 98.25 80 LEU A N 1
ATOM 648 C CA . LEU A 1 80 ? 12.406 -8.467 -17.050 1.00 98.25 80 LEU A CA 1
ATOM 649 C C . LEU A 1 80 ? 13.065 -7.499 -18.033 1.00 98.25 80 LEU A C 1
ATOM 651 O O . LEU A 1 80 ? 13.123 -7.823 -19.221 1.00 98.25 80 LEU A O 1
ATOM 655 N N . CYS A 1 81 ? 13.521 -6.348 -17.554 1.00 98.19 81 CYS A N 1
ATOM 656 C CA . CYS A 1 81 ? 14.216 -5.340 -18.344 1.00 98.19 81 CYS A CA 1
ATOM 657 C C . CYS A 1 81 ? 15.625 -5.813 -18.723 1.00 98.19 81 CYS A C 1
ATOM 659 O O . CYS A 1 81 ? 15.958 -5.820 -19.907 1.00 98.19 81 CYS A O 1
ATOM 661 N N . THR A 1 82 ? 16.395 -6.346 -17.770 1.00 97.25 82 THR A N 1
ATOM 662 C CA . THR A 1 82 ? 17.754 -6.854 -18.020 1.00 97.25 82 THR A CA 1
ATOM 663 C C . THR A 1 82 ? 17.762 -8.003 -19.025 1.00 97.25 82 THR A C 1
ATOM 665 O O . THR A 1 82 ? 18.597 -8.033 -19.927 1.00 97.25 82 THR A O 1
ATOM 668 N N . ARG A 1 83 ? 16.783 -8.921 -18.965 1.00 97.19 83 ARG A N 1
ATOM 669 C CA . ARG A 1 83 ? 16.635 -9.991 -19.976 1.00 97.19 83 ARG A CA 1
ATOM 670 C C . ARG A 1 83 ? 16.418 -9.477 -21.403 1.00 97.19 83 ARG A C 1
ATOM 672 O O . ARG A 1 83 ? 16.658 -10.226 -22.344 1.00 97.19 83 ARG A O 1
ATOM 679 N N . ARG A 1 84 ? 15.946 -8.241 -21.559 1.00 95.94 84 ARG A N 1
ATOM 680 C CA . ARG A 1 84 ? 15.709 -7.580 -22.851 1.00 95.94 84 ARG A CA 1
ATOM 681 C C . ARG A 1 84 ? 16.825 -6.608 -23.238 1.00 95.94 84 ARG A C 1
ATOM 683 O O . ARG A 1 84 ? 16.729 -5.957 -24.269 1.00 95.94 84 ARG A O 1
ATOM 690 N N . GLY A 1 85 ? 17.894 -6.536 -22.443 1.00 96.56 85 GLY A N 1
ATOM 691 C CA . GLY A 1 85 ? 19.050 -5.683 -22.716 1.00 96.56 85 GLY A CA 1
ATOM 692 C C . GLY A 1 85 ? 18.915 -4.240 -22.228 1.00 96.56 85 GLY A C 1
ATOM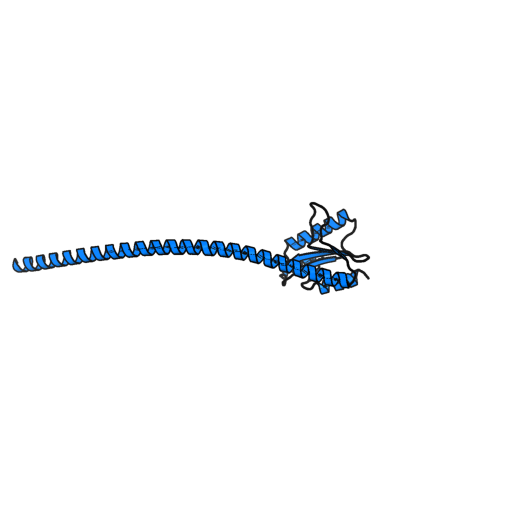 693 O O . GLY A 1 85 ? 19.689 -3.400 -22.676 1.00 96.56 85 GLY A O 1
ATOM 694 N N . PHE A 1 86 ? 17.969 -3.951 -21.331 1.00 98.12 86 PHE A N 1
ATOM 695 C CA . PHE A 1 86 ? 17.886 -2.657 -20.648 1.00 98.12 86 PHE A CA 1
ATOM 696 C C . PHE A 1 86 ? 18.658 -2.683 -19.331 1.00 98.12 86 PHE A C 1
ATOM 698 O O . PHE A 1 86 ? 18.607 -3.671 -18.598 1.00 98.12 86 PHE A O 1
ATOM 705 N N . GLU A 1 87 ? 19.314 -1.577 -19.004 1.00 97.56 87 GLU A N 1
ATOM 706 C CA . GLU A 1 87 ? 19.898 -1.349 -17.684 1.00 97.56 87 GLU A CA 1
ATOM 707 C C . GLU A 1 87 ? 18.826 -0.798 -16.742 1.00 97.56 87 GLU A C 1
ATOM 709 O O . GLU A 1 87 ? 17.984 0.005 -17.152 1.00 97.56 87 GLU A O 1
ATOM 714 N N . VAL A 1 88 ? 18.834 -1.242 -15.485 1.00 97.50 88 VAL A N 1
ATOM 715 C CA . VAL A 1 88 ? 17.909 -0.757 -14.457 1.00 97.50 88 VAL A CA 1
ATOM 716 C C . VAL A 1 88 ? 18.702 -0.340 -13.233 1.00 97.50 88 VAL A C 1
ATOM 718 O O . VAL A 1 88 ? 19.252 -1.179 -12.524 1.00 97.50 88 VAL A O 1
ATOM 721 N N . ASP A 1 89 ? 18.712 0.960 -12.971 1.00 95.06 89 ASP A N 1
ATOM 722 C CA . ASP A 1 89 ? 19.374 1.551 -11.818 1.00 95.06 89 ASP A CA 1
ATOM 723 C C . ASP A 1 89 ? 18.364 1.981 -10.759 1.00 95.06 89 ASP A C 1
ATOM 725 O O . ASP A 1 89 ? 17.194 2.264 -11.036 1.00 95.06 89 ASP A O 1
ATOM 729 N N . ARG A 1 90 ? 18.841 2.106 -9.517 1.00 91.00 90 ARG A N 1
ATOM 730 C CA . ARG A 1 90 ? 18.086 2.825 -8.485 1.00 91.00 90 ARG A CA 1
ATOM 731 C C . ARG A 1 90 ? 17.951 4.276 -8.921 1.00 91.00 90 ARG A C 1
ATOM 733 O O . ARG A 1 90 ? 18.949 4.895 -9.276 1.00 91.00 90 ARG A O 1
ATOM 740 N N . GLY A 1 91 ? 16.745 4.832 -8.840 1.00 88.62 91 GLY A N 1
ATOM 741 C CA . GLY A 1 91 ? 16.429 6.142 -9.410 1.00 88.62 91 GLY A CA 1
ATOM 742 C C . GLY A 1 91 ? 16.939 7.359 -8.644 1.00 88.62 91 GLY A C 1
ATOM 743 O O . GLY A 1 91 ? 16.229 8.354 -8.503 1.00 88.62 91 GLY A O 1
ATOM 744 N N . PHE A 1 92 ? 18.169 7.288 -8.144 1.00 89.88 92 PHE A N 1
ATOM 745 C CA . PHE A 1 92 ? 18.898 8.433 -7.631 1.00 89.88 92 PHE A CA 1
ATOM 746 C C . PHE A 1 92 ? 19.408 9.286 -8.798 1.00 89.88 92 PHE A C 1
ATOM 748 O O . PHE A 1 92 ? 20.096 8.784 -9.679 1.00 89.88 92 PHE A O 1
ATOM 755 N N . ILE A 1 93 ? 19.083 10.578 -8.775 1.00 88.94 93 ILE A N 1
ATOM 756 C CA . ILE A 1 93 ? 19.514 11.554 -9.786 1.00 88.94 93 ILE A CA 1
ATOM 757 C C . ILE A 1 93 ? 20.714 12.339 -9.246 1.00 88.94 93 ILE A C 1
ATOM 759 O O . ILE A 1 93 ? 21.826 12.238 -9.750 1.00 88.94 93 ILE A O 1
ATOM 763 N N . GLU A 1 94 ? 20.497 13.098 -8.171 1.00 89.44 94 GLU A N 1
ATOM 764 C CA . GLU A 1 94 ? 21.518 13.907 -7.506 1.00 89.44 94 GLU A CA 1
ATOM 765 C C . GLU A 1 94 ? 21.128 14.123 -6.038 1.00 89.44 94 GLU A C 1
ATOM 767 O O . GLU A 1 94 ? 19.955 14.047 -5.656 1.00 89.44 94 GLU A O 1
ATOM 772 N N . ARG A 1 95 ? 22.112 14.409 -5.180 1.00 88.00 95 ARG A N 1
ATOM 773 C CA . ARG A 1 95 ? 21.879 14.651 -3.756 1.00 88.00 95 ARG A CA 1
ATOM 774 C C . ARG A 1 95 ? 20.940 15.845 -3.556 1.00 88.00 95 ARG A C 1
ATOM 776 O O . ARG A 1 95 ? 21.231 16.950 -3.992 1.00 88.00 95 ARG A O 1
ATOM 783 N N . GLY A 1 96 ? 19.858 15.629 -2.808 1.00 87.56 96 GLY A N 1
ATOM 784 C CA . GLY A 1 96 ? 18.879 16.673 -2.483 1.00 87.56 96 GLY A CA 1
ATOM 785 C C . GLY A 1 96 ? 17.802 16.881 -3.548 1.00 87.56 96 GLY A C 1
ATOM 786 O O . GLY A 1 96 ? 16.896 17.679 -3.322 1.00 87.56 96 GLY A O 1
ATOM 787 N N . ARG A 1 97 ? 17.861 16.149 -4.667 1.00 89.62 97 ARG A N 1
ATOM 788 C CA . ARG A 1 97 ? 16.806 16.136 -5.681 1.00 89.62 97 ARG A CA 1
ATOM 789 C C . ARG A 1 97 ? 15.841 14.962 -5.467 1.00 89.62 97 ARG A C 1
ATOM 791 O O . ARG A 1 97 ? 16.222 13.970 -4.840 1.00 89.62 97 ARG A O 1
ATOM 798 N N . PRO A 1 98 ? 14.597 15.063 -5.969 1.00 90.31 98 PRO A N 1
ATOM 799 C CA . PRO A 1 98 ? 13.660 13.948 -5.996 1.00 90.31 98 PRO A CA 1
ATOM 800 C C . PRO A 1 98 ? 14.264 12.719 -6.677 1.00 90.31 98 PRO A C 1
ATOM 802 O O . PRO A 1 98 ? 14.998 12.835 -7.658 1.00 90.31 98 PRO A O 1
ATOM 805 N N . SER A 1 99 ? 13.927 11.546 -6.156 1.00 93.69 99 SER A N 1
ATOM 806 C CA . SER A 1 99 ? 14.317 10.247 -6.698 1.00 93.69 99 SER A CA 1
ATOM 807 C C . SER A 1 99 ? 13.086 9.448 -7.096 1.00 93.69 99 SER A C 1
ATOM 809 O O . SER A 1 99 ? 11.988 9.712 -6.607 1.00 93.69 99 SER A O 1
ATOM 811 N N . VAL A 1 100 ? 13.302 8.441 -7.929 1.00 96.06 100 VAL A N 1
ATOM 812 C CA . VAL A 1 100 ? 12.305 7.421 -8.270 1.00 96.06 100 VAL A CA 1
ATOM 813 C C . VAL A 1 100 ? 12.808 6.042 -7.857 1.00 96.06 100 VAL A C 1
ATOM 815 O O . VAL A 1 100 ? 13.990 5.870 -7.537 1.00 96.06 100 VAL A O 1
ATOM 818 N N . ASP A 1 101 ? 11.933 5.042 -7.860 1.00 97.00 101 ASP A N 1
ATOM 819 C CA . ASP A 1 101 ? 12.318 3.677 -7.495 1.00 97.00 101 ASP A CA 1
ATOM 820 C C . ASP A 1 101 ? 13.244 3.024 -8.519 1.00 97.00 101 ASP A C 1
ATOM 822 O O . ASP A 1 101 ? 14.133 2.258 -8.129 1.00 97.00 101 ASP A O 1
ATOM 826 N N . ALA A 1 102 ? 13.061 3.328 -9.807 1.00 97.88 102 ALA A N 1
ATOM 827 C CA . ALA A 1 102 ? 13.916 2.814 -10.868 1.00 97.88 102 ALA A CA 1
ATOM 828 C C . ALA A 1 102 ? 14.076 3.786 -12.045 1.00 97.88 102 ALA A C 1
ATOM 830 O O . ALA A 1 102 ? 13.137 4.478 -12.445 1.00 97.88 102 ALA A O 1
ATOM 831 N N . ILE A 1 103 ? 15.274 3.785 -12.625 1.00 98.06 103 ILE A N 1
ATOM 832 C CA . ILE A 1 103 ? 15.572 4.371 -13.933 1.00 98.06 103 ILE A CA 1
ATOM 833 C C . ILE A 1 103 ? 15.885 3.215 -14.871 1.00 98.06 103 ILE A C 1
ATOM 835 O O . ILE A 1 103 ? 16.763 2.411 -14.574 1.00 98.06 103 ILE A O 1
ATOM 839 N N . ILE A 1 104 ? 15.167 3.131 -15.986 1.00 98.31 104 ILE A N 1
ATOM 840 C CA . ILE A 1 104 ? 15.404 2.123 -17.020 1.00 98.31 104 ILE A CA 1
ATOM 841 C C . ILE A 1 104 ? 16.076 2.812 -18.200 1.00 98.31 104 ILE A C 1
ATOM 843 O O . ILE A 1 104 ? 15.514 3.766 -18.737 1.00 98.31 104 ILE A O 1
ATOM 847 N N . SER A 1 105 ? 17.234 2.317 -18.624 1.00 97.25 105 SER A N 1
ATOM 848 C CA . SER A 1 105 ? 18.009 2.872 -19.735 1.00 97.25 105 SER A CA 1
ATOM 849 C C . SER A 1 105 ? 18.171 1.847 -20.858 1.00 97.25 105 SER A C 1
ATOM 851 O O . SER A 1 105 ? 18.577 0.708 -20.628 1.00 97.25 105 SER A O 1
ATOM 853 N N . GLY A 1 106 ? 17.838 2.258 -22.080 1.00 95.88 106 GLY A N 1
ATOM 854 C CA . GLY A 1 106 ? 18.130 1.544 -23.324 1.00 95.88 106 GLY A CA 1
ATOM 855 C C . GLY A 1 106 ? 19.265 2.204 -24.101 1.00 95.88 106 GLY A C 1
ATOM 856 O O . GLY A 1 106 ? 20.014 3.029 -23.574 1.00 95.88 106 GLY A O 1
ATOM 857 N N . ARG A 1 107 ? 19.384 1.887 -25.395 1.00 91.38 107 ARG A N 1
ATOM 858 C CA . ARG A 1 107 ? 20.435 2.472 -26.247 1.00 91.38 107 ARG A CA 1
ATOM 859 C C . ARG A 1 107 ? 20.230 3.965 -26.468 1.00 91.38 107 ARG A C 1
ATOM 861 O O . ARG A 1 107 ? 21.201 4.712 -26.581 1.00 91.38 107 ARG A O 1
ATOM 868 N N . ARG A 1 108 ? 18.975 4.396 -26.595 1.00 88.38 108 ARG A N 1
ATOM 869 C CA . ARG A 1 108 ? 18.603 5.796 -26.872 1.00 88.38 108 ARG A CA 1
ATOM 870 C C . ARG A 1 108 ? 17.474 6.291 -25.980 1.00 88.38 108 ARG A C 1
ATOM 872 O O . ARG A 1 108 ? 17.072 7.447 -26.099 1.00 88.38 108 ARG A O 1
ATOM 879 N N . THR A 1 109 ? 16.989 5.435 -25.092 1.00 95.25 109 THR A N 1
ATOM 880 C CA . THR A 1 109 ? 15.802 5.688 -24.287 1.00 95.25 109 THR A CA 1
ATOM 881 C C . THR A 1 109 ? 16.091 5.663 -22.802 1.00 95.25 109 THR A C 1
ATOM 883 O O . THR A 1 109 ? 16.988 4.965 -22.332 1.00 95.25 109 THR A O 1
ATOM 886 N N . VAL A 1 110 ? 15.313 6.445 -22.062 1.00 97.31 110 VAL A N 1
ATOM 887 C CA . VAL A 1 110 ? 15.259 6.430 -20.605 1.00 97.31 110 VAL A CA 1
ATOM 888 C C . VAL A 1 110 ? 13.814 6.487 -20.162 1.00 97.31 110 VAL A C 1
ATOM 890 O O . VAL A 1 110 ? 13.042 7.299 -20.671 1.00 97.31 110 VAL A O 1
ATOM 893 N N . ALA A 1 111 ? 13.465 5.691 -19.162 1.00 98.44 111 ALA A N 1
ATOM 894 C CA . ALA A 1 111 ? 12.217 5.838 -18.441 1.00 98.44 111 ALA A CA 1
ATOM 895 C C . ALA A 1 111 ? 12.444 5.960 -16.938 1.00 98.44 111 ALA A C 1
ATOM 897 O O . ALA A 1 111 ? 13.358 5.352 -16.381 1.00 98.44 111 ALA A O 1
ATOM 898 N N . LEU A 1 112 ? 11.582 6.739 -16.287 1.00 98.56 112 LEU A N 1
ATOM 899 C CA . LEU A 1 112 ? 11.520 6.826 -14.830 1.00 98.56 112 LEU A CA 1
ATOM 900 C C . LEU A 1 112 ? 10.320 6.030 -14.330 1.00 98.56 112 LEU A C 1
ATOM 902 O O . LEU A 1 112 ? 9.234 6.133 -14.903 1.00 98.56 112 LEU A O 1
ATOM 906 N N . VAL A 1 113 ? 10.508 5.267 -13.257 1.00 98.56 113 VAL A N 1
ATOM 907 C CA . VAL A 1 113 ? 9.466 4.416 -12.679 1.00 98.56 113 VAL A CA 1
ATOM 908 C C . VAL A 1 113 ? 9.328 4.700 -11.193 1.00 98.56 113 VAL A C 1
ATOM 910 O O . VAL A 1 113 ? 10.272 4.498 -10.429 1.00 98.56 113 VAL A O 1
ATOM 913 N N . GLU A 1 114 ? 8.133 5.119 -10.793 1.00 98.19 114 GLU A N 1
ATOM 914 C CA . GLU A 1 114 ? 7.710 5.159 -9.393 1.00 98.19 114 GLU A CA 1
ATOM 915 C C . GLU A 1 114 ? 6.882 3.907 -9.093 1.00 98.19 114 GLU A C 1
ATOM 917 O O . GLU A 1 114 ? 5.983 3.562 -9.866 1.00 98.19 114 GLU A O 1
ATOM 922 N N . ILE A 1 115 ? 7.180 3.223 -7.989 1.00 97.75 115 ILE A N 1
ATOM 923 C CA . ILE A 1 115 ? 6.467 2.026 -7.550 1.00 97.75 115 ILE A CA 1
ATOM 924 C C . ILE A 1 115 ? 5.655 2.378 -6.311 1.00 97.75 115 ILE A C 1
ATOM 926 O O . ILE A 1 115 ? 6.177 2.882 -5.324 1.00 97.75 115 ILE A O 1
ATOM 930 N N . ALA A 1 116 ? 4.362 2.081 -6.342 1.00 96.62 116 ALA A N 1
ATOM 931 C CA . ALA A 1 116 ? 3.468 2.395 -5.236 1.00 96.62 116 ALA A CA 1
ATOM 932 C C . ALA A 1 116 ? 2.486 1.252 -4.980 1.00 96.62 116 ALA A C 1
ATOM 934 O O . ALA A 1 116 ? 2.202 0.457 -5.869 1.00 96.62 116 ALA A O 1
ATOM 935 N N . MET A 1 117 ? 1.897 1.193 -3.782 1.00 95.69 117 MET A N 1
ATOM 936 C CA . MET A 1 117 ? 0.832 0.217 -3.514 1.00 95.69 117 MET A CA 1
ATOM 937 C C . MET A 1 117 ? -0.356 0.414 -4.461 1.00 95.69 117 MET A C 1
ATOM 939 O O . MET A 1 117 ? -0.681 -0.484 -5.218 1.00 95.69 117 MET A O 1
ATOM 943 N N . ARG A 1 118 ? -0.965 1.604 -4.475 1.00 95.69 118 ARG A N 1
ATOM 944 C CA . ARG A 1 118 ? -2.061 1.973 -5.399 1.00 95.69 118 ARG A CA 1
ATOM 945 C C . ARG A 1 118 ? -1.797 3.272 -6.155 1.00 95.69 118 ARG A C 1
ATOM 947 O O . ARG A 1 118 ? -2.646 3.745 -6.897 1.00 95.69 118 ARG A O 1
ATOM 954 N N . GLY A 1 119 ? -0.643 3.891 -5.929 1.00 94.62 119 GLY A N 1
ATOM 955 C CA . GLY A 1 119 ? -0.375 5.244 -6.392 1.00 94.62 119 GLY A CA 1
ATOM 956 C C . GLY A 1 119 ? -1.217 6.305 -5.680 1.00 94.62 119 GLY A C 1
ATOM 957 O O . GLY A 1 119 ? -2.217 6.047 -5.009 1.00 94.62 119 GLY A O 1
ATOM 958 N N . SER A 1 120 ? -0.773 7.547 -5.803 1.00 96.25 120 SER A N 1
ATOM 959 C CA . SER A 1 120 ? -1.411 8.698 -5.192 1.00 96.25 120 SER A CA 1
ATOM 960 C C . SER A 1 120 ? -1.025 9.968 -5.937 1.00 96.25 120 SER A C 1
ATOM 962 O O . SER A 1 120 ? -0.091 10.021 -6.739 1.00 96.25 120 SER A O 1
ATOM 964 N N . SER A 1 121 ? -1.699 11.068 -5.607 1.00 95.81 121 SER A N 1
ATOM 965 C CA . SER A 1 121 ? -1.307 12.380 -6.132 1.00 95.81 121 SER A CA 1
ATOM 966 C C . SER A 1 121 ? 0.087 12.823 -5.670 1.00 95.81 121 SER A C 1
ATOM 968 O O . SER A 1 121 ? 0.650 13.728 -6.283 1.00 95.81 121 SER A O 1
ATOM 970 N N . ARG A 1 122 ? 0.633 12.238 -4.592 1.00 96.31 122 ARG A N 1
ATOM 971 C CA . ARG A 1 122 ? 2.014 12.490 -4.163 1.00 96.31 122 ARG A CA 1
ATOM 972 C C . ARG A 1 122 ? 2.993 11.780 -5.093 1.00 96.31 122 ARG A C 1
ATOM 974 O O . ARG A 1 122 ? 3.883 12.453 -5.592 1.00 96.31 122 ARG A O 1
ATOM 981 N N . ASP A 1 123 ? 2.756 10.508 -5.386 1.00 97.00 123 ASP A N 1
ATOM 982 C CA . ASP A 1 123 ? 3.627 9.684 -6.239 1.00 97.00 123 ASP A CA 1
ATOM 983 C C . ASP A 1 123 ? 3.697 10.269 -7.657 1.00 97.00 123 ASP A C 1
ATOM 985 O O . ASP A 1 123 ? 4.771 10.477 -8.212 1.00 97.00 123 ASP A O 1
ATOM 989 N N . ILE A 1 124 ? 2.549 10.709 -8.187 1.00 98.31 124 ILE A N 1
ATOM 990 C CA . ILE A 1 124 ? 2.471 11.442 -9.461 1.00 98.31 124 ILE A CA 1
ATOM 991 C C . ILE A 1 124 ? 3.323 12.720 -9.436 1.00 98.31 124 ILE A C 1
ATOM 993 O O . ILE A 1 124 ? 4.000 13.034 -10.412 1.00 98.31 124 ILE A O 1
ATOM 997 N N . ARG A 1 125 ? 3.265 13.509 -8.354 1.00 97.50 125 ARG A N 1
ATOM 998 C CA . ARG A 1 125 ? 4.066 14.741 -8.250 1.00 97.50 125 ARG A CA 1
ATOM 999 C C . ARG A 1 125 ? 5.552 14.428 -8.153 1.00 97.50 125 ARG A C 1
ATOM 1001 O O . ARG A 1 125 ? 6.317 15.045 -8.882 1.00 97.50 125 ARG A O 1
ATOM 1008 N N . GLN A 1 126 ? 5.929 13.462 -7.320 1.00 96.06 126 GLN A N 1
ATOM 1009 C CA . GLN A 1 126 ? 7.315 13.036 -7.155 1.00 96.06 126 GLN A CA 1
ATOM 1010 C C . GLN A 1 126 ? 7.914 12.585 -8.489 1.00 96.06 126 GLN A C 1
ATOM 1012 O O . GLN A 1 126 ? 8.982 13.063 -8.860 1.00 96.06 126 GLN A O 1
ATOM 1017 N N . LEU A 1 127 ? 7.194 11.762 -9.255 1.00 97.75 127 LEU A N 1
ATOM 1018 C CA . LEU A 1 127 ? 7.647 11.290 -10.563 1.00 97.75 127 LEU A CA 1
ATOM 1019 C C . LEU A 1 127 ? 7.862 12.442 -11.562 1.00 97.75 127 LEU A C 1
ATOM 1021 O O . LEU A 1 127 ? 8.846 12.459 -12.299 1.00 97.75 127 LEU A O 1
ATOM 1025 N N . LEU A 1 128 ? 6.985 13.451 -11.562 1.00 98.25 128 LEU A N 1
ATOM 1026 C CA . LEU A 1 128 ? 7.130 14.633 -12.423 1.00 98.25 128 LEU A CA 1
ATOM 1027 C C . LEU A 1 128 ? 8.271 15.551 -11.979 1.00 98.25 128 LEU A C 1
ATOM 1029 O O . LEU A 1 128 ? 8.983 16.100 -12.818 1.00 98.25 128 LEU A O 1
ATOM 1033 N N . GLU A 1 129 ? 8.444 15.740 -10.673 1.00 97.38 129 GLU A N 1
ATOM 1034 C CA . GLU A 1 129 ? 9.546 16.524 -10.112 1.00 97.38 129 GLU A CA 1
ATOM 1035 C C . GLU A 1 129 ? 10.897 15.844 -10.375 1.00 97.38 129 GLU A C 1
ATOM 1037 O O . GLU A 1 129 ? 11.864 16.515 -10.747 1.00 97.38 129 GLU A O 1
ATOM 1042 N N . ALA A 1 130 ? 10.950 14.513 -10.275 1.00 97.44 130 ALA A N 1
ATOM 1043 C CA . ALA A 1 130 ? 12.105 13.716 -10.663 1.00 97.44 130 ALA A CA 1
ATOM 1044 C C . ALA A 1 130 ? 12.364 13.799 -12.172 1.00 97.44 130 ALA A C 1
ATOM 1046 O O . ALA A 1 130 ? 13.505 13.992 -12.574 1.00 97.44 130 ALA A O 1
ATOM 1047 N N . SER A 1 131 ? 11.326 13.759 -13.014 1.00 98.00 131 SER A N 1
ATOM 1048 C CA . SER A 1 131 ? 11.470 13.945 -14.465 1.00 98.00 131 SER A CA 1
ATOM 1049 C C . SER A 1 131 ? 12.094 15.289 -14.831 1.00 98.00 131 SER A C 1
ATOM 1051 O O . SER A 1 131 ? 12.955 15.335 -15.706 1.00 98.00 131 SER A O 1
ATOM 1053 N N . ARG A 1 132 ? 11.678 16.376 -14.171 1.00 97.25 132 ARG A N 1
ATOM 1054 C CA . ARG A 1 132 ? 12.272 17.709 -14.376 1.00 97.25 132 ARG A CA 1
ATOM 1055 C C . ARG A 1 132 ? 13.714 17.753 -13.887 1.00 97.25 132 ARG A C 1
ATOM 1057 O O . ARG A 1 132 ? 14.588 18.227 -14.597 1.00 97.25 132 ARG A O 1
ATOM 1064 N N . SER A 1 133 ? 13.967 17.196 -12.704 1.00 96.94 133 SER A N 1
ATOM 1065 C CA . SER A 1 133 ? 15.316 17.103 -12.138 1.00 96.94 133 SER A CA 1
ATOM 1066 C C . SER A 1 133 ? 16.264 16.300 -13.026 1.00 96.94 133 SER A C 1
ATOM 1068 O O . SER A 1 133 ? 17.414 16.689 -13.196 1.00 96.94 133 SER A O 1
ATOM 1070 N N . TYR A 1 134 ? 15.780 15.209 -13.618 1.00 97.00 134 TYR A N 1
ATOM 1071 C CA . TYR A 1 134 ? 16.543 14.401 -14.560 1.00 97.00 134 TYR A CA 1
ATOM 1072 C C . TYR A 1 134 ? 16.922 15.224 -15.797 1.00 97.00 134 TYR A C 1
ATOM 1074 O O . TYR A 1 134 ? 18.083 15.236 -16.195 1.00 97.00 134 TYR A O 1
ATOM 1082 N N . GLU A 1 135 ? 15.964 15.954 -16.375 1.00 96.69 135 GLU A N 1
ATOM 1083 C CA . GLU A 1 135 ? 16.213 16.824 -17.529 1.00 96.69 135 GLU A CA 1
ATOM 1084 C C . GLU A 1 135 ? 17.230 17.928 -17.218 1.00 96.69 135 GLU A C 1
ATOM 1086 O O . GLU A 1 135 ? 18.141 18.151 -18.011 1.00 96.69 135 GLU A O 1
ATOM 1091 N N . GLU A 1 136 ? 17.118 18.581 -16.061 1.00 96.69 136 GLU A N 1
ATOM 1092 C CA . GLU A 1 136 ? 18.051 19.630 -15.637 1.00 96.69 136 GLU A CA 1
ATOM 1093 C C . GLU A 1 136 ? 19.488 19.116 -15.474 1.00 96.69 136 GLU A C 1
ATOM 1095 O O . GLU A 1 136 ? 20.431 19.805 -15.857 1.00 96.69 136 GLU A O 1
ATOM 1100 N N . VAL A 1 137 ? 19.659 17.919 -14.906 1.00 95.25 137 VAL A N 1
ATOM 1101 C CA . VAL A 1 137 ? 20.983 17.346 -14.613 1.00 95.25 137 VAL A CA 1
ATOM 1102 C C . VAL A 1 137 ? 21.620 16.724 -15.855 1.00 95.25 137 VAL A C 1
ATOM 1104 O O . VAL A 1 137 ? 22.811 16.909 -16.098 1.00 95.25 137 VAL A O 1
ATOM 1107 N N . TYR A 1 138 ? 20.843 15.991 -16.653 1.00 93.94 138 TYR A N 1
ATOM 1108 C CA . TYR A 1 138 ? 21.364 15.201 -17.774 1.00 93.94 138 TYR A CA 1
ATOM 1109 C C . TYR A 1 138 ? 21.127 15.838 -19.149 1.00 93.94 138 TYR A C 1
ATOM 1111 O O . TYR A 1 138 ? 21.545 15.276 -20.161 1.00 93.94 138 TYR A O 1
ATOM 1119 N N . GLY A 1 139 ? 20.446 16.985 -19.218 1.00 94.56 139 GLY A N 1
ATOM 1120 C CA . GLY A 1 139 ? 20.203 17.726 -20.460 1.00 94.56 139 GLY A CA 1
ATOM 1121 C C . GLY A 1 139 ? 19.272 17.026 -21.454 1.00 94.56 139 GLY A C 1
ATOM 1122 O O . GLY A 1 139 ? 19.205 17.426 -22.616 1.00 94.56 139 GLY A O 1
ATOM 1123 N N . ARG A 1 140 ? 18.563 15.970 -21.032 1.00 94.12 140 ARG A N 1
ATOM 1124 C CA . ARG A 1 140 ? 17.594 15.235 -21.856 1.00 94.12 140 ARG A CA 1
ATOM 1125 C C . ARG A 1 140 ? 16.377 14.820 -21.039 1.00 94.12 140 ARG A C 1
ATOM 1127 O O . ARG A 1 140 ? 16.508 14.415 -19.886 1.00 94.12 140 ARG A O 1
ATOM 1134 N N . ARG A 1 141 ? 15.195 14.865 -21.651 1.00 95.50 141 ARG A N 1
ATOM 1135 C CA . ARG A 1 141 ? 13.965 14.360 -21.028 1.00 95.50 141 ARG A CA 1
ATOM 1136 C C . ARG A 1 141 ? 13.931 12.832 -21.027 1.00 95.50 141 ARG A C 1
ATOM 1138 O O . ARG A 1 141 ? 14.341 12.238 -22.026 1.00 95.50 141 ARG A O 1
ATOM 1145 N N . PRO A 1 142 ? 13.388 12.198 -19.972 1.00 97.50 142 PRO A N 1
ATOM 1146 C CA . PRO A 1 142 ? 12.955 10.810 -20.054 1.00 97.50 142 PRO A CA 1
ATOM 1147 C C . PRO A 1 142 ? 11.931 10.637 -21.183 1.00 97.50 142 PRO A C 1
ATOM 1149 O O . PRO A 1 142 ? 11.072 11.493 -21.391 1.00 97.50 142 PRO A O 1
ATOM 1152 N N . ASN A 1 143 ? 12.014 9.522 -21.900 1.00 97.94 143 ASN A N 1
ATOM 1153 C CA . ASN A 1 143 ? 11.105 9.170 -22.987 1.00 97.94 143 ASN A CA 1
ATOM 1154 C C . ASN A 1 143 ? 9.741 8.702 -22.467 1.00 97.94 143 ASN A C 1
ATOM 1156 O O . ASN A 1 143 ? 8.738 8.877 -23.152 1.00 97.94 143 ASN A O 1
ATOM 1160 N N . ALA A 1 144 ? 9.707 8.112 -21.269 1.00 98.12 144 ALA A N 1
ATOM 1161 C CA . ALA A 1 144 ? 8.484 7.646 -20.630 1.00 98.12 144 ALA A CA 1
ATOM 1162 C C . ALA A 1 144 ? 8.546 7.781 -19.104 1.00 98.12 144 ALA A C 1
ATOM 1164 O O . ALA A 1 144 ? 9.613 7.713 -18.489 1.00 98.12 144 ALA A O 1
ATOM 1165 N N . LEU A 1 145 ? 7.374 7.949 -18.497 1.00 98.69 145 LEU A N 1
ATOM 1166 C CA . LEU A 1 145 ? 7.178 7.956 -17.052 1.00 98.69 145 LEU A CA 1
ATOM 1167 C C . LEU A 1 145 ? 6.173 6.863 -16.704 1.00 98.69 145 LEU A C 1
ATOM 1169 O O . LEU A 1 145 ? 5.091 6.822 -17.290 1.00 98.69 145 LEU A O 1
ATOM 1173 N N . PHE A 1 146 ? 6.513 6.010 -15.744 1.00 98.69 146 PHE A N 1
ATOM 1174 C CA . PHE A 1 146 ? 5.663 4.907 -15.316 1.00 98.69 146 PHE A CA 1
ATOM 1175 C C . PHE A 1 146 ? 5.301 5.022 -13.840 1.00 98.69 146 PHE A C 1
ATOM 1177 O O . PHE A 1 146 ? 6.166 5.229 -12.990 1.00 98.69 146 PHE A O 1
ATOM 1184 N N . LEU A 1 147 ? 4.019 4.822 -13.547 1.00 98.56 147 LEU A N 1
ATOM 1185 C CA . LEU A 1 147 ? 3.531 4.534 -12.207 1.00 98.56 147 LEU A CA 1
ATOM 1186 C C . LEU A 1 147 ? 3.177 3.046 -12.153 1.00 98.56 147 LEU A C 1
ATOM 1188 O O . LEU A 1 147 ? 2.172 2.615 -12.722 1.00 98.56 147 LEU A O 1
ATOM 1192 N N . LEU A 1 148 ? 4.043 2.265 -11.512 1.00 98.50 148 LEU A N 1
ATOM 1193 C CA . LEU A 1 148 ? 3.900 0.822 -11.375 1.00 98.50 148 LEU A CA 1
ATOM 1194 C C . LEU A 1 148 ? 3.227 0.499 -10.038 1.00 98.50 148 LEU A C 1
ATOM 1196 O O . LEU A 1 148 ? 3.838 0.638 -8.980 1.00 98.50 148 LEU A O 1
ATOM 1200 N N . CYS A 1 149 ? 1.971 0.068 -10.082 1.00 98.06 149 CYS A N 1
ATOM 1201 C CA . CYS A 1 149 ? 1.203 -0.218 -8.876 1.00 98.06 149 CYS A CA 1
ATOM 1202 C C . CYS A 1 149 ? 1.248 -1.706 -8.496 1.00 98.06 149 CYS A C 1
ATOM 1204 O O . CYS A 1 149 ? 1.182 -2.576 -9.361 1.00 98.06 149 CYS A O 1
ATOM 1206 N N . VAL A 1 150 ? 1.334 -2.000 -7.198 1.00 96.94 150 VAL A N 1
ATOM 1207 C CA . VAL A 1 150 ? 1.202 -3.370 -6.662 1.00 96.94 150 VAL A CA 1
ATOM 1208 C C . VAL A 1 150 ? -0.256 -3.837 -6.739 1.00 96.94 150 VAL A C 1
ATOM 1210 O O . VAL A 1 150 ? -0.544 -4.962 -7.136 1.00 96.94 150 VAL A O 1
ATOM 1213 N N . GLU A 1 151 ? -1.174 -2.952 -6.368 1.00 96.00 151 GLU A N 1
ATOM 1214 C CA . GLU A 1 151 ? -2.620 -3.135 -6.362 1.00 96.00 151 GLU A CA 1
ATOM 1215 C C . GLU A 1 151 ? -3.292 -2.151 -7.323 1.00 96.00 151 GLU A C 1
ATOM 1217 O O . GLU A 1 151 ? -2.690 -1.183 -7.789 1.00 96.00 151 GLU A O 1
ATOM 1222 N N . GLU A 1 152 ? -4.576 -2.373 -7.593 1.00 97.31 152 GLU A N 1
ATOM 1223 C CA . GLU A 1 152 ? -5.331 -1.535 -8.515 1.00 97.3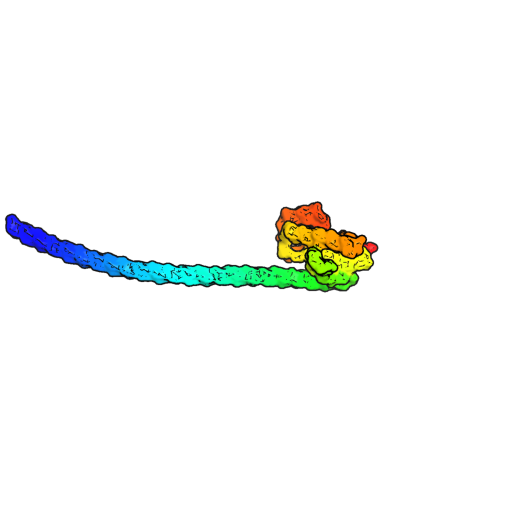1 152 GLU A CA 1
ATOM 1224 C C . GLU A 1 152 ? -5.454 -0.084 -7.997 1.00 97.31 152 GLU A C 1
ATOM 1226 O O . GLU A 1 152 ? -5.964 0.140 -6.890 1.00 97.31 152 GLU A O 1
ATOM 1231 N N . PRO A 1 153 ? -4.963 0.911 -8.763 1.00 96.88 153 PRO A N 1
ATOM 1232 C CA . PRO A 1 153 ? -5.159 2.324 -8.460 1.00 96.88 153 PRO A CA 1
ATOM 1233 C C . PRO A 1 153 ? -6.628 2.722 -8.628 1.00 96.88 153 PRO A C 1
ATOM 1235 O O . PRO A 1 153 ? -7.348 2.159 -9.447 1.00 96.88 153 PRO A O 1
ATOM 1238 N N . ASP A 1 154 ? -7.071 3.753 -7.911 1.00 97.06 154 ASP A N 1
ATOM 1239 C CA . ASP A 1 154 ? -8.398 4.324 -8.148 1.00 97.06 154 ASP A CA 1
ATOM 1240 C C . ASP A 1 154 ? -8.459 5.118 -9.471 1.00 97.06 154 ASP A C 1
ATOM 1242 O O . ASP A 1 154 ? -7.476 5.734 -9.895 1.00 97.06 154 ASP A O 1
ATOM 1246 N N . ASP A 1 155 ? -9.643 5.182 -10.092 1.00 97.69 155 ASP A N 1
ATOM 1247 C CA . ASP A 1 155 ? -9.863 5.868 -11.376 1.00 97.69 155 ASP A CA 1
ATOM 1248 C C . ASP A 1 155 ? -9.390 7.327 -11.396 1.00 97.69 155 ASP A C 1
ATOM 1250 O O . ASP A 1 155 ? -8.993 7.859 -12.434 1.00 97.69 155 ASP A O 1
ATOM 1254 N N . LEU A 1 156 ? -9.502 8.038 -10.269 1.00 97.00 156 LEU A N 1
ATOM 1255 C CA . LEU A 1 156 ? -9.090 9.434 -10.196 1.00 97.00 156 LEU A CA 1
ATOM 1256 C C . LEU A 1 156 ? -7.564 9.543 -10.242 1.00 97.00 156 LEU A C 1
ATOM 1258 O O . LEU A 1 156 ? -7.049 10.442 -10.911 1.00 97.00 156 LEU A O 1
ATOM 1262 N N . THR A 1 157 ? -6.851 8.642 -9.569 1.00 96.56 157 THR A N 1
ATOM 1263 C CA . THR A 1 157 ? -5.392 8.523 -9.648 1.00 96.56 157 THR A CA 1
ATOM 1264 C C . THR A 1 157 ? -4.948 8.177 -11.067 1.00 96.56 157 THR A C 1
ATOM 1266 O O . THR A 1 157 ? -4.093 8.888 -11.599 1.00 96.56 157 THR A O 1
ATOM 1269 N N . VAL A 1 158 ? -5.583 7.194 -11.717 1.00 98.19 158 VAL A N 1
ATOM 1270 C CA . VAL A 1 158 ? -5.290 6.822 -13.116 1.00 98.19 158 VAL A CA 1
ATOM 1271 C C . VAL A 1 158 ? -5.473 8.018 -14.048 1.00 98.19 158 VAL A C 1
ATOM 1273 O O . VAL A 1 158 ? -4.510 8.466 -14.670 1.00 98.19 158 VAL A O 1
ATOM 1276 N N . ARG A 1 159 ? -6.660 8.641 -14.051 1.00 98.19 159 ARG A N 1
ATOM 1277 C CA . ARG A 1 159 ? -6.949 9.810 -14.903 1.00 98.19 159 ARG A CA 1
ATOM 1278 C C . ARG A 1 159 ? -5.973 10.965 -14.678 1.00 98.19 159 ARG A C 1
ATOM 1280 O O . ARG A 1 159 ? -5.606 11.666 -15.619 1.00 98.19 159 ARG A O 1
ATOM 1287 N N . ARG A 1 160 ? -5.553 11.199 -13.429 1.00 97.94 160 ARG A N 1
ATOM 1288 C CA . ARG A 1 160 ? -4.584 12.257 -13.091 1.00 97.94 160 ARG A CA 1
ATOM 1289 C C . ARG A 1 160 ? -3.175 11.948 -13.582 1.00 97.94 160 ARG A C 1
ATOM 1291 O O . ARG A 1 160 ? -2.463 12.891 -13.921 1.00 97.94 160 ARG A O 1
ATOM 1298 N N . ALA A 1 161 ? -2.761 10.687 -13.545 1.00 98.44 161 ALA A N 1
ATOM 1299 C CA . ALA A 1 161 ? -1.459 10.257 -14.032 1.00 98.44 161 ALA A CA 1
ATOM 1300 C C . ALA A 1 161 ? -1.416 10.331 -15.566 1.00 98.44 161 ALA A C 1
ATOM 1302 O O . ALA A 1 161 ? -0.569 11.028 -16.126 1.00 98.44 161 ALA A O 1
ATOM 1303 N N . GLU A 1 162 ? -2.398 9.724 -16.231 1.00 98.00 162 GLU A N 1
ATOM 1304 C CA . GLU A 1 162 ? -2.502 9.691 -17.693 1.00 98.00 162 GLU A CA 1
ATOM 1305 C C . GLU A 1 162 ? -2.642 11.093 -18.290 1.00 98.00 162 GLU A C 1
ATOM 1307 O O . GLU A 1 162 ? -1.950 11.434 -19.249 1.00 98.00 162 GLU A O 1
ATOM 1312 N N . GLY A 1 163 ? -3.439 11.966 -17.660 1.00 98.00 163 GLY A N 1
ATOM 1313 C CA . GLY A 1 163 ? -3.563 13.372 -18.057 1.00 98.00 163 GLY A CA 1
ATOM 1314 C C . GLY A 1 163 ? -2.256 14.174 -17.975 1.00 98.00 163 GLY A C 1
ATOM 1315 O O . GLY A 1 163 ? -2.202 15.310 -18.442 1.00 98.00 163 GLY A O 1
ATOM 1316 N N . LYS A 1 164 ? -1.198 13.604 -17.386 1.00 98.00 164 LYS A N 1
ATOM 1317 C CA . LYS A 1 164 ? 0.151 14.179 -17.309 1.00 98.00 164 LYS A CA 1
ATOM 1318 C C . LYS A 1 164 ? 1.194 13.374 -18.090 1.00 98.00 164 LYS A C 1
ATOM 1320 O O . LYS A 1 164 ? 2.385 13.623 -17.921 1.00 98.00 164 LYS A O 1
ATOM 1325 N N . GLY A 1 165 ? 0.760 12.432 -18.928 1.00 97.69 165 GLY A N 1
ATOM 1326 C CA . GLY A 1 165 ? 1.642 11.586 -19.732 1.00 97.69 165 GLY A CA 1
ATOM 1327 C C . GLY A 1 165 ? 2.355 10.492 -18.936 1.00 97.69 165 GLY A C 1
ATOM 1328 O O . GLY A 1 165 ? 3.385 9.998 -19.384 1.00 97.69 165 GLY A O 1
ATOM 1329 N N . ILE A 1 166 ? 1.845 10.129 -17.754 1.00 98.69 166 ILE A N 1
ATOM 1330 C CA . ILE A 1 166 ? 2.358 9.001 -16.972 1.00 98.69 166 ILE A CA 1
ATOM 1331 C C . ILE A 1 166 ? 1.556 7.757 -17.336 1.00 98.69 166 ILE A C 1
ATOM 1333 O O . ILE A 1 166 ? 0.327 7.763 -17.273 1.00 98.69 166 ILE A O 1
ATOM 1337 N N . ILE A 1 167 ? 2.262 6.686 -17.672 1.00 98.56 167 ILE A N 1
ATOM 1338 C CA . ILE A 1 167 ? 1.676 5.388 -17.984 1.00 98.56 167 ILE A CA 1
ATOM 1339 C C . ILE A 1 167 ? 1.487 4.627 -16.673 1.00 98.56 167 ILE A C 1
ATOM 1341 O O . ILE A 1 167 ? 2.447 4.395 -15.937 1.00 98.56 167 ILE A O 1
ATOM 1345 N N . VAL A 1 168 ? 0.250 4.239 -16.373 1.00 98.44 168 VAL A N 1
ATOM 1346 C CA . VAL A 1 168 ? -0.080 3.477 -15.165 1.00 98.44 168 VAL A CA 1
ATOM 1347 C C . VAL A 1 168 ? -0.223 2.006 -15.523 1.00 98.44 168 VAL A C 1
ATOM 1349 O O . VAL A 1 168 ? -0.927 1.655 -16.465 1.00 98.44 168 VAL A O 1
ATOM 1352 N N . THR A 1 169 ? 0.440 1.129 -14.778 1.00 98.19 169 THR A N 1
ATOM 1353 C CA . THR A 1 169 ? 0.301 -0.319 -14.965 1.00 98.19 169 THR A CA 1
ATOM 1354 C C . THR A 1 169 ? 0.542 -1.053 -13.655 1.00 98.19 169 THR A C 1
ATOM 1356 O O . THR A 1 169 ? 1.241 -0.561 -12.777 1.00 98.19 169 THR A O 1
ATOM 1359 N N . MET A 1 170 ? -0.014 -2.255 -13.531 1.00 97.50 170 MET A N 1
ATOM 1360 C CA . MET A 1 170 ? 0.308 -3.193 -12.449 1.00 97.50 170 MET A CA 1
ATOM 1361 C C . MET A 1 170 ? 1.278 -4.293 -12.897 1.00 97.50 170 MET A C 1
ATOM 1363 O O . MET A 1 170 ? 1.545 -5.253 -12.178 1.00 97.50 170 MET A O 1
ATOM 1367 N N . ARG A 1 171 ? 1.763 -4.223 -14.142 1.00 97.56 171 ARG A N 1
ATOM 1368 C CA . ARG A 1 171 ? 2.469 -5.321 -14.801 1.00 97.56 171 ARG A CA 1
ATOM 1369 C C . ARG A 1 171 ? 3.846 -4.858 -15.265 1.00 97.56 171 ARG A C 1
ATOM 1371 O O . ARG A 1 171 ? 3.960 -4.233 -16.318 1.00 97.56 171 ARG A O 1
ATOM 1378 N N . PRO A 1 172 ? 4.928 -5.264 -14.579 1.00 97.56 172 PRO A N 1
ATOM 1379 C CA . PRO A 1 172 ? 6.292 -4.916 -14.983 1.00 97.56 172 PRO A CA 1
ATOM 1380 C C . PRO A 1 172 ? 6.635 -5.341 -16.420 1.00 97.56 172 PRO A C 1
ATOM 1382 O O . PRO A 1 172 ? 7.414 -4.691 -17.110 1.00 97.56 172 PRO A O 1
ATOM 1385 N N . GLY A 1 173 ? 6.028 -6.431 -16.902 1.00 97.75 173 GLY A N 1
ATOM 1386 C CA . GLY A 1 173 ? 6.211 -6.898 -18.276 1.00 97.75 173 GLY A CA 1
ATOM 1387 C C . GLY A 1 173 ? 5.645 -5.955 -19.341 1.00 97.75 173 GLY A C 1
ATOM 1388 O O . GLY A 1 173 ? 6.128 -5.984 -20.468 1.00 97.75 173 GLY A O 1
ATOM 1389 N N . GLU A 1 174 ? 4.649 -5.127 -19.012 1.00 98.19 174 GLU A N 1
ATOM 1390 C CA . GLU A 1 174 ? 4.138 -4.092 -19.921 1.00 98.19 174 GLU A CA 1
ATOM 1391 C C . GLU A 1 174 ? 5.142 -2.953 -20.064 1.00 98.19 174 GLU A C 1
ATOM 1393 O O . GLU A 1 174 ? 5.433 -2.563 -21.190 1.00 98.19 174 GLU A O 1
ATOM 1398 N N . ILE A 1 175 ? 5.765 -2.523 -18.961 1.00 98.38 175 ILE A N 1
ATOM 1399 C CA . ILE A 1 175 ? 6.862 -1.542 -18.989 1.00 98.38 175 ILE A CA 1
ATOM 1400 C C . ILE A 1 175 ? 7.997 -2.051 -19.877 1.00 98.38 175 ILE A C 1
ATOM 1402 O O . ILE A 1 175 ? 8.431 -1.359 -20.791 1.00 98.38 175 ILE A O 1
ATOM 1406 N N . ALA A 1 176 ? 8.443 -3.288 -19.653 1.00 97.56 176 ALA A N 1
ATOM 1407 C CA . ALA A 1 176 ? 9.553 -3.858 -20.405 1.00 97.56 176 ALA A CA 1
ATOM 1408 C C . ALA A 1 176 ? 9.269 -3.954 -21.919 1.00 97.56 176 ALA A C 1
ATOM 1410 O O . ALA A 1 176 ? 10.174 -3.725 -22.713 1.00 97.56 176 ALA A O 1
ATOM 1411 N N . ARG A 1 177 ? 8.025 -4.257 -22.324 1.00 97.38 177 ARG A N 1
ATOM 1412 C CA . ARG A 1 177 ? 7.610 -4.265 -23.741 1.00 97.38 177 ARG A CA 1
ATOM 1413 C C . ARG A 1 177 ? 7.536 -2.861 -24.335 1.00 97.38 177 ARG A C 1
ATOM 1415 O O . ARG A 1 177 ? 8.029 -2.647 -25.434 1.00 97.38 177 ARG A O 1
ATOM 1422 N N . LEU A 1 178 ? 6.972 -1.904 -23.601 1.00 97.56 178 LEU A N 1
ATOM 1423 C CA . LEU A 1 178 ? 6.911 -0.512 -24.048 1.00 97.56 178 LEU A CA 1
ATOM 1424 C C . LEU A 1 178 ? 8.316 0.070 -24.232 1.00 97.56 178 LEU A C 1
ATOM 1426 O O . LEU A 1 178 ? 8.560 0.774 -25.203 1.00 97.56 178 LEU A O 1
ATOM 1430 N N . MET A 1 179 ? 9.268 -0.284 -23.368 1.00 97.25 179 MET A N 1
ATOM 1431 C CA . MET A 1 179 ? 10.667 0.104 -23.560 1.00 97.25 179 MET A CA 1
ATOM 1432 C C . MET A 1 179 ? 11.255 -0.440 -24.871 1.00 97.25 179 MET A C 1
ATOM 1434 O O . MET A 1 179 ? 11.946 0.300 -25.563 1.00 97.25 179 MET A O 1
ATOM 1438 N N . GLU A 1 180 ? 10.953 -1.685 -25.264 1.00 95.62 180 GLU A N 1
ATOM 1439 C CA . GLU A 1 180 ? 11.375 -2.234 -26.569 1.00 95.62 180 GLU A CA 1
ATOM 1440 C C . GLU A 1 180 ? 10.762 -1.477 -27.747 1.00 95.62 180 GLU A C 1
ATOM 1442 O O . GLU A 1 180 ? 11.407 -1.336 -28.782 1.00 95.62 180 GLU A O 1
ATOM 1447 N N . GLU A 1 181 ? 9.523 -1.011 -27.616 1.00 95.25 181 GLU A N 1
ATOM 1448 C CA . GLU A 1 181 ? 8.853 -0.236 -28.660 1.00 95.25 181 GLU A CA 1
ATOM 1449 C C . GLU A 1 181 ? 9.459 1.162 -28.812 1.00 95.25 181 GLU A C 1
ATOM 1451 O O . GLU A 1 181 ? 9.617 1.628 -29.938 1.00 95.25 181 GLU A O 1
ATOM 1456 N N . ILE A 1 182 ? 9.830 1.807 -27.702 1.00 94.19 182 ILE A N 1
ATOM 1457 C CA . ILE A 1 182 ? 10.399 3.162 -27.698 1.00 94.19 182 ILE A CA 1
ATOM 1458 C C . ILE A 1 182 ? 11.883 3.150 -28.118 1.00 94.19 182 ILE A C 1
ATOM 1460 O O . ILE A 1 182 ? 12.348 4.124 -28.705 1.00 94.19 182 ILE A O 1
ATOM 1464 N N . ASP A 1 183 ? 12.645 2.088 -27.816 1.00 92.12 183 ASP A N 1
ATOM 1465 C CA . ASP A 1 183 ? 14.093 2.009 -28.116 1.00 92.12 183 ASP A CA 1
ATOM 1466 C C . ASP A 1 183 ? 14.416 1.567 -29.556 1.00 92.12 183 ASP A C 1
ATOM 1468 O O . ASP A 1 183 ? 15.587 1.582 -29.947 1.00 92.12 183 ASP A O 1
ATOM 1472 N N . ARG A 1 184 ? 13.398 1.180 -30.339 1.00 85.56 184 ARG A N 1
ATOM 1473 C CA . ARG A 1 184 ? 13.509 0.897 -31.782 1.00 85.56 184 ARG A CA 1
ATOM 1474 C C . ARG A 1 184 ? 13.778 2.164 -32.591 1.00 85.56 184 ARG A C 1
ATOM 1476 O O . ARG A 1 184 ? 14.681 2.098 -33.458 1.00 85.56 184 ARG A O 1
#

Secondary structure (DSSP, 8-state):
-HHHHHHHHHHHHHHHHHHHHHHHHHHHHHHHHHHHHHHHHHHHHHHHHHHHHHHHHHHHHHHHHHHHHHHHHHHHHHHHHHTTT-EEEEE--STTS--EEEEEE-SS-EEEEEEESS--HHHHHHHHHHHHHHHHHHSS--SEEEEEESSPPPHHHHHHHHTTTEEEES-HHHHHHHHHHH--

Radius of gyration: 36.66 Å; chains: 1; bounding box: 79×30×108 Å

pLDDT: mean 96.18, std 2.93, range [79.5, 98.69]

Sequence (184 aa):
IEEVNNQLSSRISELTENVNRLSQRIEEVNNQLSSRISELTENVNRLWRTVRTLSSTVGRLDRRYSKLEEISLRGTLESLCTRRGFEVDRGFIERGRPSVDAIISGRRTVALVEIAMRGSSRDIRQLLEASRSYEEVYGRRPNALFLLCVEEPDDLTVRRAEGKGIIVTMRPGEIARLMEEIDR

Foldseek 3Di:
DVVVVVVVVVVVVVVVVVVVVVVVVVVVVVVVVVVVVVVVVVVVVVVVVVVVVVVVVVVVVVVVVFVVLQVVVLVVLCVLQVVVPWHKDQQDQDPPFQGARIWIDDPPAIEGEHEGQQDDPVSLVSQVSSQVSNCVRVVDGHPAYEYAHCDHHDPVRCCVNVVVRYHYDPDSNVVSVVVVVSND